Protein AF-A0AAV6AWK4-F1 (afdb_monomer)

Foldseek 3Di:
DVVLVVLLVVLVCLLVQFFDDDVNHRGHRDQLVVSLVSLVVSCVVCCPPPCNLVSLLVNLSSCVVVLVLVSSLVSLVCSLVVVVVPLVSNLVSLLSSLVSLLSVCVPPVNDLVSLVVSLVSLVVSCVSPVPDPCNVVSVVSNVVSLLVQLVVLQVQLVVCVVVVVLVSSLVSLVRSCPSDVPHPSNVVSVVSNVVSVVVVVVVD

Sequence (204 aa):
NEVLQRQFEIANRFLGGEWGRLFGYIPFPQGMDRTAEMYEKIVKNGPYSEVGPKAQMNIGAAREKQKDFPEAVRAYERAADRYANREEVASEALFKAGLAYQKEAKTADYDQTVASRAIATFEDFSTLHPNDNRVPEAQKRIESLKVEQARGAFEIAKFYEKRKKWKAAVIYYNVANNVDRSSPYAEISRMRIEELNKRIGTNQ

Nearest PDB structures (foldseek):
  3qky-assembly1_A  TM=8.922E-01  e=3.945E-08  Rhodothermus marinus DSM 4252
  5efr-assembly1_A  TM=8.709E-01  e=2.477E-07  Rhodothermus marinus
  8adg-assembly1_D  TM=8.255E-01  e=2.738E-06  Escherichia coli K-12
  9co0-assembly1_D  TM=7.938E-01  e=6.098E-06  Escherichia coli
  6lyr-assembly1_D  TM=8.194E-01  e=6.392E-06  Escherichia coli K-12

Structure (mmCIF, N/CA/C/O backbone):
data_AF-A0AAV6AWK4-F1
#
_entry.id   AF-A0AAV6AWK4-F1
#
loop_
_atom_site.group_PDB
_atom_site.id
_atom_site.type_symbol
_atom_site.label_atom_id
_atom_site.label_alt_id
_atom_site.label_comp_id
_atom_site.label_asym_id
_atom_site.label_entity_id
_atom_site.label_seq_id
_atom_site.pdbx_PDB_ins_code
_atom_site.Cartn_x
_atom_site.Cartn_y
_atom_site.Cartn_z
_atom_site.occupancy
_atom_site.B_iso_or_equiv
_atom_site.auth_seq_id
_atom_site.auth_comp_id
_atom_site.auth_asym_id
_atom_site.auth_atom_id
_atom_site.pdbx_PDB_model_num
ATOM 1 N N . ASN A 1 1 ? 17.777 -5.467 -29.317 1.00 65.31 1 ASN A N 1
ATOM 2 C CA . ASN A 1 1 ? 17.404 -4.800 -28.047 1.00 65.31 1 ASN A CA 1
ATOM 3 C C . ASN A 1 1 ? 17.709 -3.304 -27.986 1.00 65.31 1 ASN A C 1
ATOM 5 O O . ASN A 1 1 ? 17.048 -2.626 -27.212 1.00 65.31 1 ASN A O 1
ATOM 9 N N . GLU A 1 2 ? 18.603 -2.752 -28.816 1.00 87.38 2 GLU A N 1
ATOM 10 C CA . GLU A 1 2 ? 18.978 -1.322 -28.776 1.00 87.38 2 GLU A CA 1
ATOM 11 C C . GLU A 1 2 ? 17.802 -0.334 -28.944 1.00 87.38 2 GLU A C 1
ATOM 13 O O . GLU A 1 2 ? 17.763 0.707 -28.294 1.00 87.38 2 GLU A O 1
ATOM 18 N N . VAL A 1 3 ? 16.793 -0.666 -29.758 1.00 93.94 3 VAL A N 1
ATOM 19 C CA . VAL A 1 3 ? 15.616 0.202 -29.960 1.00 93.94 3 VAL A CA 1
ATOM 20 C C . VAL A 1 3 ? 14.794 0.369 -28.677 1.00 93.94 3 VAL A C 1
ATOM 22 O O . VAL A 1 3 ? 14.409 1.489 -28.346 1.00 93.94 3 VAL A O 1
ATOM 25 N N . LEU A 1 4 ? 14.548 -0.718 -27.936 1.00 95.50 4 LEU A N 1
ATOM 26 C CA . LEU A 1 4 ? 13.795 -0.667 -26.675 1.00 95.50 4 LEU A CA 1
ATOM 27 C C . LEU A 1 4 ? 14.564 0.112 -25.605 1.00 95.50 4 LEU A C 1
ATOM 29 O O . LEU A 1 4 ? 13.962 0.889 -24.869 1.00 95.50 4 LEU A O 1
ATOM 33 N N . GLN A 1 5 ? 15.889 -0.041 -25.571 1.00 96.44 5 GLN A N 1
ATOM 34 C CA . GLN A 1 5 ? 16.767 0.722 -24.688 1.00 96.44 5 GLN A CA 1
ATOM 35 C C . GLN A 1 5 ? 16.654 2.230 -24.958 1.00 96.44 5 GLN A C 1
ATOM 37 O O . GLN A 1 5 ? 16.374 3.003 -24.044 1.00 96.44 5 GLN A O 1
ATOM 42 N N . ARG A 1 6 ? 16.759 2.649 -26.226 1.00 95.44 6 ARG A N 1
ATOM 43 C CA . ARG A 1 6 ? 16.596 4.061 -26.615 1.00 95.44 6 ARG A CA 1
ATOM 44 C C . ARG A 1 6 ? 15.204 4.599 -26.267 1.00 95.44 6 ARG A C 1
ATOM 46 O O . ARG A 1 6 ? 15.082 5.715 -25.773 1.00 95.44 6 ARG A O 1
ATOM 53 N N . GLN A 1 7 ? 14.145 3.817 -26.490 1.00 96.06 7 GLN A N 1
ATOM 54 C CA . GLN A 1 7 ? 12.782 4.203 -26.097 1.00 96.06 7 GLN A CA 1
ATOM 55 C C . GLN A 1 7 ? 12.660 4.391 -24.580 1.00 96.06 7 GLN A C 1
ATOM 57 O O . GLN A 1 7 ? 12.053 5.363 -24.128 1.00 96.06 7 GLN A O 1
ATOM 62 N N . PHE A 1 8 ? 13.259 3.488 -23.802 1.00 97.06 8 PHE A N 1
ATOM 63 C CA . PHE A 1 8 ? 13.264 3.542 -22.344 1.00 97.06 8 PHE A CA 1
ATOM 64 C C . PHE A 1 8 ? 14.009 4.769 -21.813 1.00 97.06 8 PHE A C 1
ATOM 66 O O . PHE A 1 8 ? 13.508 5.454 -20.925 1.00 97.06 8 PHE A O 1
ATOM 73 N N . GLU A 1 9 ? 15.160 5.105 -22.395 1.00 95.94 9 GLU A N 1
ATOM 74 C CA . GLU A 1 9 ? 15.924 6.305 -22.042 1.00 95.94 9 GLU A CA 1
ATOM 75 C C . GLU A 1 9 ? 15.135 7.593 -22.295 1.00 95.94 9 GLU A C 1
ATOM 77 O O . GLU A 1 9 ? 15.119 8.481 -21.442 1.00 95.94 9 GLU A O 1
ATOM 82 N N . ILE A 1 10 ? 14.430 7.686 -23.427 1.00 92.75 10 ILE A N 1
ATOM 83 C CA . ILE A 1 10 ? 13.571 8.840 -23.727 1.00 92.75 10 ILE A CA 1
ATOM 84 C C . ILE A 1 10 ? 12.422 8.926 -22.713 1.00 92.75 10 ILE A C 1
ATOM 86 O O . ILE A 1 10 ? 12.157 10.001 -22.176 1.00 92.75 10 ILE A O 1
ATOM 90 N N . ALA A 1 11 ? 11.760 7.805 -22.415 1.00 94.50 11 ALA A N 1
ATOM 91 C CA . ALA A 1 11 ? 10.683 7.776 -21.430 1.00 94.50 11 ALA A CA 1
ATOM 92 C C . ALA A 1 11 ? 11.177 8.183 -20.027 1.00 94.50 11 ALA A C 1
ATOM 94 O O . ALA A 1 11 ? 10.505 8.954 -19.346 1.00 94.50 11 ALA A O 1
ATOM 95 N N . ASN A 1 12 ? 12.383 7.761 -19.623 1.00 95.38 12 ASN A N 1
ATOM 96 C CA . ASN A 1 12 ? 12.990 8.140 -18.341 1.00 95.38 12 ASN A CA 1
ATOM 97 C C . ASN A 1 12 ? 13.263 9.640 -18.223 1.00 95.38 12 ASN A C 1
ATOM 99 O O . ASN A 1 12 ? 13.065 10.200 -17.146 1.00 95.38 12 ASN A O 1
ATOM 103 N N . ARG A 1 13 ? 13.667 10.304 -19.310 1.00 92.56 13 ARG A N 1
ATOM 104 C CA . ARG A 1 13 ? 13.822 11.768 -19.325 1.00 92.56 13 ARG A CA 1
ATOM 105 C C . ARG A 1 13 ? 12.497 12.464 -19.019 1.00 92.56 13 ARG A C 1
ATOM 107 O O . ARG A 1 13 ? 12.437 13.319 -18.137 1.00 92.56 13 ARG A O 1
ATOM 114 N N . PHE A 1 14 ? 11.412 12.039 -19.669 1.00 91.81 14 PHE A N 1
ATOM 115 C CA . PHE A 1 14 ? 10.078 12.588 -19.404 1.00 91.81 14 PHE A CA 1
ATOM 116 C C . PHE A 1 14 ? 9.564 12.244 -18.008 1.00 91.81 14 PHE A C 1
ATOM 118 O O . PHE A 1 14 ? 9.008 13.111 -17.334 1.00 91.81 14 PHE A O 1
ATOM 125 N N . LEU A 1 15 ? 9.813 11.025 -17.521 1.00 93.19 15 LEU A N 1
ATOM 126 C CA . LEU A 1 15 ? 9.525 10.669 -16.133 1.00 93.19 15 LEU A CA 1
ATOM 127 C C . LEU A 1 15 ? 10.290 11.583 -15.169 1.00 93.19 15 LEU A C 1
ATOM 129 O O . LEU A 1 15 ? 9.727 12.000 -14.161 1.00 93.19 15 LEU A O 1
ATOM 133 N N . GLY A 1 16 ? 11.534 11.949 -15.486 1.00 91.19 16 GLY A N 1
ATOM 134 C CA . GLY A 1 16 ? 12.358 12.911 -14.748 1.00 91.19 16 GLY A CA 1
ATOM 135 C C . GLY A 1 16 ? 11.839 14.354 -14.762 1.00 91.19 16 GLY A C 1
ATOM 136 O O . GLY A 1 16 ? 12.283 15.156 -13.947 1.00 91.19 16 GLY A O 1
ATOM 137 N N . GLY A 1 17 ? 10.858 14.674 -15.611 1.00 85.06 17 GLY A N 1
ATOM 138 C CA . GLY A 1 17 ? 10.318 16.025 -15.778 1.00 85.06 17 GLY A CA 1
ATOM 139 C C . GLY A 1 17 ? 11.040 16.854 -16.841 1.00 85.06 17 GLY A C 1
ATOM 140 O O . GLY A 1 17 ? 10.802 18.060 -16.934 1.00 85.06 17 GLY A O 1
ATOM 141 N N . GLU A 1 18 ? 11.909 16.240 -17.651 1.00 83.19 18 GLU A N 1
ATOM 142 C CA . GLU A 1 18 ? 12.493 16.926 -18.801 1.00 83.19 18 GLU A CA 1
ATOM 143 C C . GLU A 1 18 ? 11.410 17.275 -19.824 1.00 83.19 18 GLU A C 1
ATOM 145 O O . GLU A 1 18 ? 10.488 16.503 -20.092 1.00 83.19 18 GLU A O 1
ATOM 150 N N . TRP A 1 19 ? 11.532 18.457 -20.421 1.00 74.88 19 TRP A N 1
ATOM 151 C CA . TRP A 1 19 ? 10.616 18.909 -21.458 1.00 74.88 19 TRP A CA 1
ATOM 152 C C . TRP A 1 19 ? 11.042 18.307 -22.795 1.00 74.88 19 TRP A C 1
ATOM 154 O O . TRP A 1 19 ? 12.222 18.316 -23.156 1.00 74.88 19 TRP A O 1
ATOM 164 N N . GLY A 1 20 ? 10.070 17.817 -23.563 1.00 68.69 20 GLY A N 1
ATOM 165 C CA . GLY A 1 20 ? 10.302 17.488 -24.965 1.00 68.69 20 GLY A CA 1
ATOM 166 C C . GLY A 1 20 ? 10.620 18.750 -25.759 1.00 68.69 20 GLY A C 1
ATOM 167 O O . GLY A 1 20 ? 10.340 19.857 -25.309 1.00 68.69 20 GLY A O 1
ATOM 168 N N . ARG A 1 21 ? 11.190 18.602 -26.955 1.00 72.06 21 ARG A N 1
ATOM 169 C CA . ARG A 1 21 ? 11.433 19.737 -27.854 1.00 72.06 21 ARG A CA 1
ATOM 170 C C . ARG A 1 21 ? 10.613 19.584 -29.129 1.00 72.06 21 ARG A C 1
ATOM 172 O O . ARG A 1 21 ? 10.882 18.685 -29.921 1.00 72.06 21 ARG A O 1
ATOM 179 N N . LEU A 1 22 ? 9.637 20.463 -29.348 1.00 60.03 22 LEU A N 1
ATOM 180 C CA . LEU A 1 22 ? 9.003 20.641 -30.655 1.00 60.03 22 LEU A CA 1
ATOM 181 C C . LEU A 1 22 ? 9.965 21.382 -31.587 1.00 60.03 22 LEU A C 1
ATOM 183 O O . LEU A 1 22 ? 10.623 22.341 -31.177 1.00 60.03 22 LEU A O 1
ATOM 187 N N . PHE A 1 23 ? 10.072 20.904 -32.828 1.00 68.88 23 PHE A N 1
ATOM 188 C CA . PHE A 1 23 ? 10.969 21.443 -33.860 1.00 68.88 23 PHE A CA 1
ATOM 189 C C . PHE A 1 23 ? 12.452 21.568 -33.441 1.00 68.88 23 PHE A C 1
ATOM 191 O O . PHE A 1 23 ? 13.231 22.228 -34.114 1.00 68.88 23 PHE A O 1
ATOM 198 N N . GLY A 1 24 ? 12.873 20.914 -32.351 1.00 71.19 24 GLY A N 1
ATOM 199 C CA . GLY A 1 24 ? 14.248 20.942 -31.836 1.00 71.19 24 GLY A CA 1
ATOM 200 C C . GLY A 1 24 ? 14.561 22.058 -30.828 1.00 71.19 24 GLY A C 1
ATOM 201 O O . GLY A 1 24 ? 15.588 21.972 -30.153 1.00 71.19 24 GLY A O 1
ATOM 202 N N . TYR A 1 25 ? 13.679 23.048 -30.651 1.00 72.69 25 TYR A N 1
ATOM 203 C CA . TYR A 1 25 ? 13.950 24.233 -29.818 1.00 72.69 25 TYR A CA 1
ATOM 204 C C . TYR A 1 25 ? 12.807 24.660 -28.886 1.00 72.69 25 TYR A C 1
ATOM 206 O O . TYR A 1 25 ? 13.087 25.301 -27.877 1.00 72.69 25 TYR A O 1
ATOM 214 N N . ILE A 1 26 ? 11.548 24.299 -29.154 1.00 67.50 26 ILE A N 1
ATOM 215 C CA . ILE A 1 26 ? 10.416 24.723 -28.313 1.00 67.50 26 ILE A CA 1
ATOM 216 C C . ILE A 1 26 ? 10.199 23.703 -27.188 1.00 67.50 26 ILE A C 1
ATOM 218 O O . ILE A 1 26 ? 9.803 22.574 -27.494 1.00 67.50 26 ILE A O 1
ATOM 222 N N . PRO A 1 27 ? 10.424 24.047 -25.906 1.00 65.12 27 PRO A N 1
ATOM 223 C CA . PRO A 1 27 ? 10.150 23.132 -24.806 1.00 65.12 27 PRO A CA 1
ATOM 224 C C . PRO A 1 27 ? 8.640 22.855 -24.716 1.00 65.12 27 PRO A C 1
ATOM 226 O O . PRO A 1 27 ? 7.832 23.780 -24.683 1.00 65.12 27 PRO A O 1
ATOM 229 N N . PHE A 1 28 ? 8.252 21.581 -24.645 1.00 67.19 28 PHE A N 1
ATOM 230 C CA . PHE A 1 28 ? 6.870 21.142 -24.446 1.00 67.19 28 PHE A CA 1
ATOM 231 C C . PHE A 1 28 ? 6.792 20.116 -23.308 1.00 67.19 28 PHE A C 1
ATOM 233 O O . PHE A 1 28 ? 7.505 19.105 -23.354 1.00 67.19 28 PHE A O 1
ATOM 240 N N . PRO A 1 29 ? 5.943 20.337 -22.291 1.00 65.56 29 PRO A N 1
ATOM 241 C CA . PRO A 1 29 ? 5.839 19.422 -21.171 1.00 65.56 29 PRO A CA 1
ATOM 242 C C . PRO A 1 29 ? 5.120 18.161 -21.652 1.00 65.56 29 PRO A C 1
ATOM 244 O O . PRO A 1 29 ? 4.024 18.230 -22.211 1.00 65.56 29 PRO A O 1
ATOM 247 N N . GLN A 1 30 ? 5.729 16.994 -21.459 1.00 71.31 30 GLN A N 1
ATOM 248 C CA . GLN A 1 30 ? 5.008 15.740 -21.657 1.00 71.31 30 GLN A CA 1
ATOM 249 C C . GLN A 1 30 ? 4.269 15.403 -20.364 1.00 71.31 30 GLN A C 1
ATOM 251 O O . GLN A 1 30 ? 4.872 15.305 -19.296 1.00 71.31 30 GLN A O 1
ATOM 256 N N . GLY A 1 31 ? 2.948 15.259 -20.463 1.00 85.94 31 GLY A N 1
ATOM 257 C CA . GLY A 1 31 ? 2.134 14.769 -19.359 1.00 85.94 31 GLY A CA 1
ATOM 258 C C . GLY A 1 31 ? 2.505 13.327 -19.017 1.00 85.94 31 GLY A C 1
ATOM 259 O O . GLY A 1 31 ? 2.888 12.548 -19.891 1.00 85.94 31 GLY A O 1
ATOM 260 N N . MET A 1 32 ? 2.360 12.962 -17.747 1.00 91.88 32 MET A N 1
ATOM 261 C CA . MET A 1 32 ? 2.679 11.613 -17.271 1.00 91.88 32 MET A CA 1
ATOM 262 C C . MET A 1 32 ? 1.811 10.520 -17.918 1.00 91.88 32 MET A C 1
ATOM 264 O O . MET A 1 32 ? 2.271 9.387 -17.996 1.00 91.88 32 MET A O 1
ATOM 268 N N . ASP A 1 33 ? 0.640 10.855 -18.479 1.00 92.19 33 ASP A N 1
ATOM 269 C CA . ASP A 1 33 ? -0.152 9.936 -19.313 1.00 92.19 33 ASP A CA 1
ATOM 270 C C . ASP A 1 33 ? 0.650 9.446 -20.515 1.00 92.19 33 ASP A C 1
ATOM 272 O O . ASP A 1 33 ? 0.803 8.247 -20.730 1.00 92.19 33 ASP A O 1
ATOM 276 N N . ARG A 1 34 ? 1.250 10.379 -21.260 1.00 91.50 34 ARG A N 1
ATOM 277 C CA . ARG A 1 34 ? 2.080 10.044 -22.419 1.00 91.50 34 ARG A CA 1
ATOM 278 C C . ARG A 1 34 ? 3.344 9.309 -22.000 1.00 91.50 34 ARG A C 1
ATOM 280 O O . ARG A 1 34 ? 3.767 8.386 -22.688 1.00 91.50 34 ARG A O 1
ATOM 287 N N . THR A 1 35 ? 3.939 9.686 -20.870 1.00 94.12 35 THR A N 1
ATOM 288 C CA . THR A 1 35 ? 5.088 8.967 -20.306 1.00 94.12 35 THR A CA 1
ATOM 289 C C . THR A 1 35 ? 4.725 7.511 -19.989 1.00 94.12 35 THR A C 1
ATOM 291 O O . THR A 1 35 ? 5.467 6.604 -20.367 1.00 94.12 35 THR A O 1
ATOM 294 N N . ALA A 1 36 ? 3.567 7.265 -19.368 1.00 96.56 36 ALA A N 1
ATOM 295 C CA . ALA A 1 36 ? 3.059 5.920 -19.105 1.00 96.56 36 ALA A CA 1
ATOM 296 C C . ALA A 1 36 ? 2.815 5.140 -20.410 1.00 96.56 36 ALA A C 1
ATOM 298 O O . ALA A 1 36 ? 3.308 4.021 -20.540 1.00 96.56 36 ALA A O 1
ATOM 299 N N . GLU A 1 37 ? 2.175 5.747 -21.416 1.00 96.56 37 GLU A N 1
ATOM 300 C CA . GLU A 1 37 ? 1.961 5.129 -22.737 1.00 96.56 37 GLU A CA 1
ATOM 301 C C . GLU A 1 37 ? 3.276 4.729 -23.432 1.00 96.56 37 GLU A C 1
ATOM 303 O O . GLU A 1 37 ? 3.349 3.714 -24.132 1.00 96.56 37 GLU A O 1
ATOM 308 N N . MET A 1 38 ? 4.343 5.520 -23.268 1.00 96.50 38 MET A N 1
ATOM 309 C CA . MET A 1 38 ? 5.661 5.177 -23.808 1.00 96.50 38 MET A CA 1
ATOM 310 C C . MET A 1 38 ? 6.218 3.912 -23.155 1.00 96.50 38 MET A C 1
ATOM 312 O O . MET A 1 38 ? 6.702 3.025 -23.862 1.00 96.50 38 MET A O 1
ATOM 316 N N . TYR A 1 39 ? 6.107 3.793 -21.831 1.00 98.38 39 TYR A N 1
ATOM 317 C CA . TYR A 1 39 ? 6.492 2.572 -21.129 1.00 98.38 39 TYR A CA 1
ATOM 318 C C . TYR A 1 39 ? 5.602 1.381 -21.497 1.00 98.38 39 TYR A C 1
ATOM 320 O O . TYR A 1 39 ? 6.124 0.291 -21.728 1.00 98.38 39 TYR A O 1
ATOM 328 N N . GLU A 1 40 ? 4.291 1.575 -21.647 1.00 98.12 40 GLU A N 1
ATOM 329 C CA . GLU A 1 40 ? 3.363 0.532 -22.100 1.00 98.12 40 GLU A CA 1
ATOM 330 C C . GLU A 1 40 ? 3.759 -0.027 -23.473 1.00 98.12 40 GLU A C 1
ATOM 332 O O . GLU A 1 40 ? 3.743 -1.243 -23.673 1.00 98.12 40 GLU A O 1
ATOM 337 N N . LYS A 1 41 ? 4.195 0.827 -24.410 1.00 98.06 41 LYS A N 1
ATOM 338 C CA . LYS A 1 41 ? 4.713 0.386 -25.719 1.00 98.06 41 LYS A CA 1
ATOM 339 C C . LYS A 1 41 ? 5.985 -0.454 -25.587 1.00 98.06 41 LYS A C 1
ATOM 341 O O . LYS A 1 41 ? 6.099 -1.473 -26.267 1.00 98.06 41 LYS A O 1
ATOM 346 N N . ILE A 1 42 ? 6.915 -0.068 -24.712 1.00 98.12 42 ILE A N 1
ATOM 347 C CA . ILE A 1 42 ? 8.142 -0.841 -24.444 1.00 98.12 42 ILE A CA 1
ATOM 348 C C . ILE A 1 42 ? 7.779 -2.221 -23.892 1.00 98.12 42 ILE A C 1
ATOM 350 O O . ILE A 1 42 ? 8.240 -3.240 -24.405 1.00 98.12 42 ILE A O 1
ATOM 354 N N . VAL A 1 43 ? 6.897 -2.256 -22.893 1.00 98.00 43 VAL A N 1
ATOM 355 C CA . VAL A 1 43 ? 6.418 -3.490 -22.266 1.00 98.00 43 VAL A CA 1
ATOM 356 C C . VAL A 1 43 ? 5.679 -4.378 -23.269 1.00 98.00 43 VAL A C 1
ATOM 358 O O . VAL A 1 43 ? 5.864 -5.592 -23.252 1.00 98.00 43 VAL A O 1
ATOM 361 N N . LYS A 1 44 ? 4.858 -3.804 -24.153 1.00 97.81 44 LYS A N 1
ATOM 362 C CA . LYS A 1 44 ? 4.136 -4.544 -25.197 1.00 97.81 44 LYS A CA 1
ATOM 363 C C . LYS A 1 44 ? 5.088 -5.181 -26.211 1.00 97.81 44 LYS A C 1
ATOM 365 O O . LYS A 1 44 ? 4.881 -6.324 -26.602 1.00 97.81 44 LYS A O 1
ATOM 370 N N . ASN A 1 45 ? 6.118 -4.449 -26.630 1.00 97.38 45 ASN A N 1
ATOM 371 C CA . ASN A 1 45 ? 7.048 -4.891 -27.671 1.00 97.38 45 ASN A CA 1
ATOM 372 C C . ASN A 1 45 ? 8.151 -5.822 -27.145 1.00 97.38 45 ASN A C 1
ATOM 374 O O . ASN A 1 45 ? 8.744 -6.569 -27.918 1.00 97.38 45 ASN A O 1
ATOM 378 N N . GLY A 1 46 ? 8.450 -5.775 -25.846 1.00 96.81 46 GLY A N 1
ATOM 379 C CA . GLY A 1 46 ? 9.495 -6.591 -25.239 1.00 96.81 46 GLY A CA 1
ATOM 380 C C . GLY A 1 46 ? 9.325 -6.732 -23.730 1.00 96.81 46 GLY A C 1
ATOM 381 O O . GLY A 1 46 ? 10.154 -6.200 -22.987 1.00 96.81 46 GLY A O 1
ATOM 382 N N . PRO A 1 47 ? 8.306 -7.474 -23.254 1.00 96.06 47 PRO A N 1
ATOM 383 C CA . PRO A 1 47 ? 8.013 -7.592 -21.825 1.00 96.06 47 PRO A CA 1
ATOM 384 C C . PRO A 1 47 ? 9.176 -8.216 -21.049 1.00 96.06 47 PRO A C 1
ATOM 386 O O . PRO A 1 47 ? 9.522 -7.754 -19.973 1.00 96.06 47 PRO A O 1
ATOM 389 N N . TYR A 1 48 ? 9.858 -9.206 -21.620 1.00 95.69 48 TYR A N 1
ATOM 390 C CA . TYR A 1 48 ? 10.993 -9.871 -20.971 1.00 95.69 48 TYR A CA 1
ATOM 391 C C . TYR A 1 48 ? 12.357 -9.323 -21.402 1.00 95.69 48 TYR A C 1
ATOM 393 O O . TYR A 1 48 ? 13.384 -9.907 -21.054 1.00 95.69 48 TYR A O 1
ATOM 401 N N . SER A 1 49 ? 12.374 -8.207 -22.139 1.00 96.31 49 SER A N 1
ATOM 402 C CA . SER A 1 49 ? 13.616 -7.512 -22.481 1.00 96.31 49 SER A CA 1
ATOM 403 C C . SER A 1 49 ? 14.305 -6.971 -21.222 1.00 96.31 49 SER A C 1
ATOM 405 O O . SER A 1 49 ? 13.713 -6.924 -20.143 1.00 96.31 49 SER A O 1
ATOM 407 N N . GLU A 1 50 ? 15.558 -6.540 -21.351 1.00 95.75 50 GLU A N 1
ATOM 408 C CA . GLU A 1 50 ? 16.335 -5.972 -20.240 1.00 95.75 50 GLU A CA 1
ATOM 409 C C . GLU A 1 50 ? 15.617 -4.791 -19.558 1.00 95.75 50 GLU A C 1
ATOM 411 O O . GLU A 1 50 ? 15.643 -4.657 -18.335 1.00 95.75 50 GLU A O 1
ATOM 416 N N . VAL A 1 51 ? 14.899 -3.980 -20.341 1.00 97.69 51 VAL A N 1
ATOM 417 C CA . VAL A 1 51 ? 14.163 -2.805 -19.852 1.00 97.69 51 VAL A CA 1
ATOM 418 C C . VAL A 1 51 ? 12.693 -3.074 -19.548 1.00 97.69 51 VAL A C 1
ATOM 420 O O . VAL A 1 51 ? 12.062 -2.248 -18.899 1.00 97.69 51 VAL A O 1
ATOM 423 N N . GLY A 1 52 ? 12.135 -4.207 -19.980 1.00 98.12 52 GLY A N 1
ATOM 424 C CA . GLY A 1 52 ? 10.711 -4.531 -19.829 1.00 98.12 52 GLY A CA 1
ATOM 425 C C . GLY A 1 52 ? 10.201 -4.449 -18.382 1.00 98.12 52 GLY A C 1
ATOM 426 O O . GLY A 1 52 ? 9.213 -3.748 -18.136 1.00 98.12 52 GLY A O 1
ATOM 427 N N . PRO A 1 53 ? 10.883 -5.067 -17.398 1.00 98.25 53 PRO A N 1
ATOM 428 C CA . PRO A 1 53 ? 10.502 -4.947 -15.993 1.00 98.25 53 PRO A CA 1
ATOM 429 C C . PRO A 1 53 ? 10.553 -3.516 -15.468 1.00 98.25 53 PRO A C 1
ATOM 431 O O . PRO A 1 53 ? 9.579 -3.033 -14.896 1.00 98.25 53 PRO A O 1
ATOM 434 N N . LYS A 1 54 ? 11.652 -2.801 -15.733 1.00 98.25 54 LYS A N 1
ATOM 435 C CA . LYS A 1 54 ? 11.814 -1.406 -15.300 1.00 98.25 54 LYS A CA 1
ATOM 436 C C . LYS A 1 54 ? 10.774 -0.492 -15.952 1.00 98.25 54 LYS A C 1
ATOM 438 O O . LYS A 1 54 ? 10.254 0.403 -15.300 1.00 98.25 54 LYS A O 1
ATOM 443 N N . ALA A 1 55 ? 10.427 -0.735 -17.215 1.00 98.50 55 ALA A N 1
ATOM 444 C CA . ALA A 1 55 ? 9.369 -0.013 -17.908 1.00 98.50 55 ALA A CA 1
ATOM 445 C C . ALA A 1 55 ? 8.008 -0.246 -17.239 1.00 98.50 55 ALA A C 1
ATOM 447 O O . ALA A 1 55 ? 7.314 0.723 -16.958 1.00 98.50 55 ALA A O 1
ATOM 448 N N . GLN A 1 56 ? 7.656 -1.492 -16.902 1.00 98.56 56 GLN A N 1
ATOM 449 C CA . GLN A 1 56 ? 6.410 -1.791 -16.185 1.00 98.56 56 GLN A CA 1
ATOM 450 C C . GLN A 1 56 ? 6.353 -1.088 -14.818 1.00 98.56 56 GLN A C 1
ATOM 452 O O . GLN A 1 56 ? 5.331 -0.490 -14.485 1.00 98.56 56 GLN A O 1
ATOM 457 N N . MET A 1 57 ? 7.456 -1.098 -14.065 1.00 98.69 57 MET A N 1
ATOM 458 C CA . MET A 1 57 ? 7.574 -0.365 -12.798 1.00 98.69 57 MET A CA 1
ATOM 459 C C . MET A 1 57 ? 7.408 1.148 -12.994 1.00 98.69 57 MET A C 1
ATOM 461 O O . MET A 1 57 ? 6.726 1.817 -12.218 1.00 98.69 57 MET A O 1
ATOM 465 N N . ASN A 1 58 ? 7.978 1.693 -14.067 1.00 98.62 58 ASN A N 1
ATOM 466 C CA . ASN A 1 58 ? 7.908 3.119 -14.361 1.00 98.62 58 ASN A CA 1
ATOM 467 C C . ASN A 1 58 ? 6.534 3.582 -14.868 1.00 98.62 58 ASN A C 1
ATOM 469 O O . ASN A 1 58 ? 6.227 4.766 -14.726 1.00 98.62 58 ASN A O 1
ATOM 473 N N . ILE A 1 59 ? 5.677 2.681 -15.373 1.00 98.69 59 ILE A N 1
ATOM 474 C CA . ILE A 1 59 ? 4.245 2.980 -15.554 1.00 98.69 59 ILE A CA 1
ATOM 475 C C . ILE A 1 59 ? 3.649 3.355 -14.193 1.00 98.69 59 ILE A C 1
ATOM 477 O O . ILE A 1 59 ? 3.042 4.416 -14.067 1.00 98.69 59 ILE A O 1
ATOM 481 N N . GLY A 1 60 ? 3.889 2.543 -13.158 1.00 98.31 60 GLY A N 1
ATOM 482 C CA . GLY A 1 60 ? 3.427 2.830 -11.797 1.00 98.31 60 GLY A CA 1
ATOM 483 C C . GLY A 1 60 ? 3.976 4.153 -11.265 1.00 98.31 60 GLY A C 1
ATOM 484 O O . GLY A 1 60 ? 3.214 4.988 -10.784 1.00 98.31 60 GLY A O 1
ATOM 485 N N . ALA A 1 61 ? 5.272 4.409 -11.454 1.00 98.38 61 ALA A N 1
ATOM 486 C CA . ALA A 1 61 ? 5.896 5.662 -11.029 1.00 98.38 61 ALA A CA 1
ATOM 487 C C . ALA A 1 61 ? 5.312 6.900 -11.739 1.00 98.38 61 ALA A C 1
ATOM 489 O O . ALA A 1 61 ? 5.131 7.945 -11.110 1.00 98.38 61 ALA A O 1
ATOM 490 N N . ALA A 1 62 ? 4.997 6.801 -13.036 1.00 97.44 62 ALA A N 1
ATOM 491 C CA . ALA A 1 62 ? 4.345 7.877 -13.782 1.00 97.44 62 ALA A CA 1
ATOM 492 C C . ALA A 1 62 ? 2.942 8.171 -13.225 1.00 97.44 62 ALA A C 1
ATOM 494 O O . ALA A 1 62 ? 2.611 9.333 -12.979 1.00 97.44 62 ALA A O 1
ATOM 495 N N . ARG A 1 63 ? 2.156 7.125 -12.937 1.00 97.81 63 ARG A N 1
ATOM 496 C CA . ARG A 1 63 ? 0.822 7.244 -12.323 1.00 97.81 63 ARG A CA 1
ATOM 497 C C . ARG A 1 63 ? 0.885 7.825 -10.908 1.00 97.81 63 ARG A C 1
ATOM 499 O O . ARG A 1 63 ? 0.128 8.737 -10.582 1.00 97.81 63 ARG A O 1
ATOM 506 N N . GLU A 1 64 ? 1.873 7.432 -10.100 1.00 96.56 64 GLU A N 1
ATOM 507 C CA . GLU A 1 64 ? 2.107 8.050 -8.787 1.00 96.56 64 GLU A CA 1
ATOM 508 C C . GLU A 1 64 ? 2.413 9.550 -8.890 1.00 96.56 64 GLU A C 1
ATOM 510 O O . GLU A 1 64 ? 1.926 10.330 -8.069 1.00 96.56 64 GLU A O 1
ATOM 515 N N . LYS A 1 65 ? 3.184 9.985 -9.899 1.00 94.94 65 LYS A N 1
ATOM 516 C CA . LYS A 1 65 ? 3.451 11.416 -10.133 1.00 94.94 65 LYS A CA 1
ATOM 517 C C . LYS A 1 65 ? 2.190 12.200 -10.502 1.00 94.94 65 LYS A C 1
ATOM 519 O O . LYS A 1 65 ? 2.114 13.387 -10.192 1.00 94.94 65 LYS A O 1
ATOM 524 N N . GLN A 1 66 ? 1.200 11.547 -11.109 1.00 94.12 66 GLN A N 1
ATOM 525 C CA . GLN A 1 66 ? -0.126 12.125 -11.363 1.00 94.12 66 GLN A CA 1
ATOM 526 C C . GLN A 1 66 ? -1.029 12.125 -10.132 1.00 94.12 66 GLN A C 1
ATOM 528 O O . GLN A 1 66 ? -2.094 12.734 -10.175 1.00 94.12 66 GLN A O 1
ATOM 533 N N . LYS A 1 67 ? -0.615 11.459 -9.046 1.00 94.69 67 LYS A N 1
ATOM 534 C CA . LYS A 1 67 ? -1.474 11.094 -7.912 1.00 94.69 67 LYS A CA 1
ATOM 535 C C . LYS A 1 67 ? -2.642 10.183 -8.316 1.00 94.69 67 LYS A C 1
ATOM 537 O O . LYS A 1 67 ? -3.609 10.069 -7.571 1.00 94.69 67 LYS A O 1
ATOM 542 N N . ASP A 1 68 ? -2.529 9.506 -9.459 1.00 96.00 68 ASP A N 1
ATOM 543 C CA . ASP A 1 68 ? -3.436 8.433 -9.861 1.00 96.00 68 ASP A CA 1
ATOM 544 C C . ASP A 1 68 ? -2.968 7.131 -9.201 1.00 96.00 68 ASP A C 1
ATOM 546 O O . ASP A 1 68 ? -2.325 6.267 -9.802 1.00 96.00 68 ASP A O 1
ATOM 550 N N . PHE A 1 69 ? -3.198 7.050 -7.892 1.00 96.94 69 PHE A N 1
ATOM 551 C CA . PHE A 1 69 ? -2.808 5.892 -7.097 1.00 96.94 69 PHE A CA 1
ATOM 552 C C . PHE A 1 69 ? -3.508 4.591 -7.529 1.00 96.94 69 PHE A C 1
ATOM 554 O O . PHE A 1 69 ? -2.807 3.580 -7.585 1.00 96.94 69 PHE A O 1
ATOM 561 N N . PRO A 1 70 ? -4.800 4.587 -7.927 1.00 96.56 70 PRO A N 1
ATOM 562 C CA . PRO A 1 70 ? -5.442 3.384 -8.456 1.00 96.56 70 PRO A CA 1
ATOM 563 C C . PRO A 1 70 ? -4.733 2.799 -9.686 1.00 96.56 70 PRO A C 1
ATOM 565 O O . PRO A 1 70 ? -4.531 1.586 -9.763 1.00 96.56 70 PRO A O 1
ATOM 568 N N . GLU A 1 71 ? -4.330 3.627 -10.657 1.00 97.94 71 GLU A N 1
ATOM 569 C CA . GLU A 1 71 ? -3.562 3.132 -11.810 1.00 97.94 71 GLU A CA 1
ATOM 570 C C . GLU A 1 71 ? -2.119 2.764 -11.447 1.00 97.94 71 GLU A C 1
ATOM 572 O O . GLU A 1 71 ? -1.556 1.830 -12.027 1.00 97.94 71 GLU A O 1
ATOM 577 N N . ALA A 1 72 ? -1.515 3.453 -10.473 1.00 98.50 72 ALA A N 1
ATOM 578 C CA . ALA A 1 72 ? -0.188 3.100 -9.980 1.00 98.50 72 ALA A CA 1
ATOM 579 C C . ALA A 1 72 ? -0.166 1.696 -9.366 1.00 98.50 72 ALA A C 1
ATOM 581 O O . ALA A 1 72 ? 0.675 0.879 -9.740 1.00 98.50 72 ALA A O 1
ATOM 582 N N . VAL A 1 73 ? -1.128 1.401 -8.487 1.00 98.50 73 VAL A N 1
ATOM 583 C CA . VAL A 1 73 ? -1.353 0.071 -7.908 1.00 98.50 73 VAL A CA 1
ATOM 584 C C . VAL A 1 73 ? -1.463 -0.973 -9.013 1.00 98.50 73 VAL A C 1
ATOM 586 O O . VAL A 1 73 ? -0.664 -1.906 -9.045 1.00 98.50 73 VAL A O 1
ATOM 589 N N . ARG A 1 74 ? -2.375 -0.772 -9.977 1.00 98.50 74 ARG A N 1
ATOM 590 C CA . ARG A 1 74 ? -2.572 -1.712 -11.091 1.00 98.50 74 ARG A CA 1
ATOM 591 C C . ARG A 1 74 ? -1.283 -1.969 -11.867 1.00 98.50 74 ARG A C 1
ATOM 593 O O . ARG A 1 74 ? -1.036 -3.082 -12.326 1.00 98.50 74 ARG A O 1
ATOM 600 N N . ALA A 1 75 ? -0.467 -0.940 -12.079 1.00 98.56 75 ALA A N 1
ATOM 601 C CA . ALA A 1 75 ? 0.795 -1.079 -12.791 1.00 98.56 75 ALA A CA 1
ATOM 602 C C . ALA A 1 75 ? 1.841 -1.873 -11.999 1.00 98.56 75 ALA A C 1
ATOM 604 O O . ALA A 1 75 ? 2.558 -2.669 -12.614 1.00 98.56 75 ALA A O 1
ATOM 605 N N . TYR A 1 76 ? 1.905 -1.678 -10.680 1.00 98.81 76 TYR A N 1
ATOM 606 C CA . TYR A 1 76 ? 2.800 -2.407 -9.787 1.00 98.81 76 TYR A CA 1
ATOM 607 C C . TYR A 1 76 ? 2.358 -3.859 -9.576 1.00 98.81 76 TYR A C 1
ATOM 609 O O . TYR A 1 76 ? 3.181 -4.750 -9.741 1.00 98.81 76 TYR A O 1
ATOM 617 N N . GLU A 1 77 ? 1.074 -4.135 -9.344 1.00 98.50 77 GLU A N 1
ATOM 618 C CA . GLU A 1 77 ? 0.546 -5.509 -9.261 1.00 98.50 77 GLU A CA 1
ATOM 619 C C . GLU A 1 77 ? 0.844 -6.290 -10.551 1.00 98.50 77 GLU A C 1
ATOM 621 O O . GLU A 1 77 ? 1.416 -7.376 -10.515 1.00 98.50 77 GLU A O 1
ATOM 626 N N . ARG A 1 78 ? 0.626 -5.673 -11.724 1.00 98.50 78 ARG A N 1
ATOM 627 C CA . ARG A 1 78 ? 1.025 -6.273 -13.010 1.00 98.50 78 ARG A CA 1
ATOM 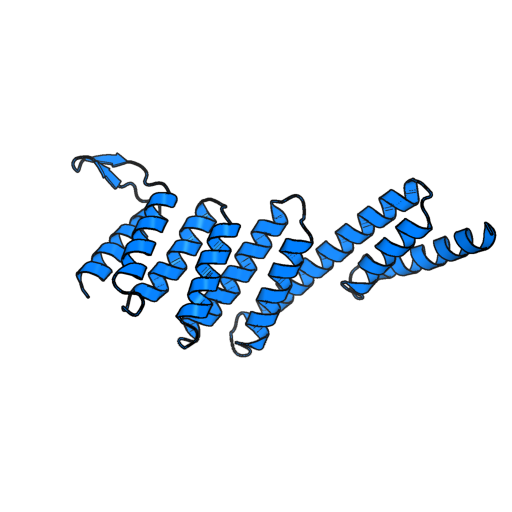628 C C . ARG A 1 78 ? 2.525 -6.548 -13.123 1.00 98.50 78 ARG A C 1
ATOM 630 O O . ARG A 1 78 ? 2.907 -7.442 -13.879 1.00 98.50 78 ARG A O 1
ATOM 637 N N . ALA A 1 79 ? 3.378 -5.756 -12.472 1.00 98.56 79 ALA A N 1
ATOM 638 C CA . ALA A 1 79 ? 4.816 -6.009 -12.440 1.00 98.56 79 ALA A CA 1
ATOM 639 C C . ALA A 1 79 ? 5.136 -7.219 -11.555 1.00 98.56 79 ALA A C 1
ATOM 641 O O . ALA A 1 79 ? 5.882 -8.093 -11.996 1.00 98.56 79 ALA A O 1
ATOM 642 N N . ALA A 1 80 ? 4.531 -7.285 -10.366 1.00 98.25 80 ALA A N 1
ATOM 643 C CA . ALA A 1 80 ? 4.675 -8.406 -9.445 1.00 98.25 80 ALA A CA 1
ATOM 644 C C . ALA A 1 80 ? 4.242 -9.723 -10.102 1.00 98.25 80 ALA A C 1
ATOM 646 O O . ALA A 1 80 ? 5.023 -10.668 -10.140 1.00 98.25 80 ALA A O 1
ATOM 647 N N . ASP A 1 81 ? 3.064 -9.745 -10.731 1.00 97.94 81 ASP A N 1
ATOM 648 C CA . ASP A 1 81 ? 2.523 -10.941 -11.383 1.00 97.94 81 ASP A CA 1
ATOM 649 C C . ASP A 1 81 ? 3.381 -11.390 -12.571 1.00 97.94 81 ASP A C 1
ATOM 651 O O . ASP A 1 81 ? 3.755 -12.555 -12.709 1.00 97.94 81 ASP A O 1
ATOM 655 N N . ARG A 1 82 ? 3.711 -10.454 -13.469 1.00 98.12 82 ARG A N 1
ATOM 656 C CA . ARG A 1 82 ? 4.406 -10.774 -14.724 1.00 98.12 82 ARG A CA 1
ATOM 657 C C . ARG A 1 82 ? 5.846 -11.218 -14.502 1.00 98.12 82 ARG A C 1
ATOM 659 O O . ARG A 1 82 ? 6.361 -12.021 -15.283 1.00 98.12 82 ARG A O 1
ATOM 666 N N . TYR A 1 83 ? 6.502 -10.648 -13.497 1.00 97.75 83 TYR A N 1
ATOM 667 C CA . TYR A 1 83 ? 7.906 -10.892 -13.188 1.00 97.75 83 TYR A CA 1
ATOM 668 C C . TYR A 1 83 ? 8.074 -11.612 -11.850 1.00 97.75 83 TYR A C 1
ATOM 670 O O . TYR A 1 83 ? 9.119 -11.470 -11.225 1.00 97.75 83 TYR A O 1
ATOM 678 N N . ALA A 1 84 ? 7.093 -12.424 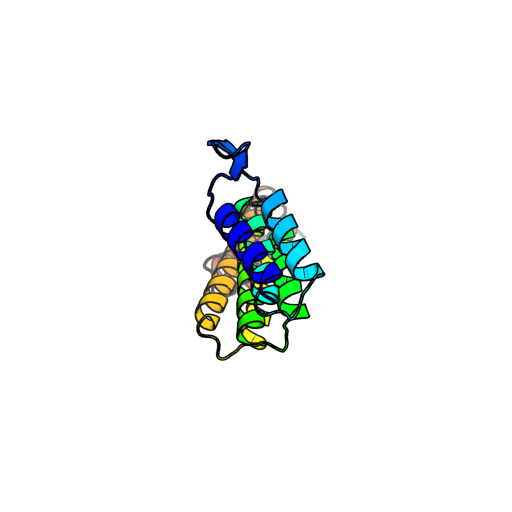-11.442 1.00 96.75 84 ALA A N 1
ATOM 679 C CA . ALA A 1 84 ? 7.123 -13.199 -10.199 1.00 96.75 84 ALA A CA 1
ATOM 680 C C . ALA A 1 84 ? 8.356 -14.116 -10.077 1.00 96.75 84 ALA A C 1
ATOM 682 O O . ALA A 1 84 ? 8.792 -14.442 -8.982 1.00 96.75 84 ALA A O 1
ATOM 683 N N . ASN A 1 85 ? 8.957 -14.515 -11.204 1.00 95.81 85 ASN A N 1
ATOM 684 C CA . ASN A 1 85 ? 10.196 -15.296 -11.234 1.00 95.81 85 ASN A CA 1
ATOM 685 C C . ASN A 1 85 ? 11.481 -14.458 -11.074 1.00 95.81 85 ASN A C 1
ATOM 687 O O . ASN A 1 85 ? 12.578 -15.013 -11.113 1.00 95.81 85 ASN A O 1
ATOM 691 N N . ARG A 1 86 ? 11.369 -13.131 -10.961 1.00 96.88 86 ARG A N 1
ATOM 692 C CA . ARG A 1 86 ? 12.474 -12.194 -10.740 1.00 96.88 86 ARG A CA 1
ATOM 693 C C . ARG A 1 86 ? 12.277 -11.543 -9.378 1.00 96.88 86 ARG A C 1
ATOM 695 O O . ARG A 1 86 ? 11.643 -10.496 -9.284 1.00 96.88 86 ARG A O 1
ATOM 702 N N . GLU A 1 87 ? 12.853 -12.169 -8.357 1.00 96.44 87 GLU A N 1
ATOM 703 C CA . GLU A 1 87 ? 12.673 -11.818 -6.943 1.00 96.44 87 GLU A CA 1
ATOM 704 C C . GLU A 1 87 ? 12.758 -10.309 -6.673 1.00 96.44 87 GLU A C 1
ATOM 706 O O . GLU A 1 87 ? 11.826 -9.728 -6.128 1.00 96.44 87 GLU A O 1
ATOM 711 N N . GLU A 1 88 ? 13.821 -9.650 -7.144 1.00 97.06 88 GLU A N 1
ATOM 712 C CA . GLU A 1 88 ? 14.028 -8.210 -6.934 1.00 97.06 88 GLU A CA 1
ATOM 713 C C . GLU A 1 88 ? 12.905 -7.345 -7.528 1.00 97.06 88 GLU A C 1
ATOM 715 O O . GLU A 1 88 ? 12.502 -6.345 -6.937 1.00 97.06 88 GLU A O 1
ATOM 720 N N . VAL A 1 89 ? 12.382 -7.726 -8.699 1.00 97.88 89 VAL A N 1
ATOM 721 C CA . VAL A 1 89 ? 11.301 -6.984 -9.362 1.00 97.88 89 VAL A CA 1
ATOM 722 C C . VAL A 1 89 ? 9.982 -7.232 -8.645 1.00 97.88 89 VAL A C 1
ATOM 724 O O . VAL A 1 89 ? 9.238 -6.284 -8.409 1.00 97.88 89 VAL A O 1
ATOM 727 N N . ALA A 1 90 ? 9.689 -8.490 -8.313 1.00 98.19 90 ALA A N 1
ATOM 728 C CA . ALA A 1 90 ? 8.450 -8.873 -7.651 1.00 98.19 90 ALA A CA 1
ATOM 729 C C . ALA A 1 90 ? 8.336 -8.232 -6.261 1.00 98.19 90 ALA A C 1
ATOM 731 O O . ALA A 1 90 ? 7.315 -7.609 -5.954 1.00 98.19 90 ALA A O 1
ATOM 732 N N . SER A 1 91 ? 9.414 -8.281 -5.471 1.00 98.44 91 SER A N 1
ATOM 733 C CA . SER A 1 91 ? 9.437 -7.699 -4.131 1.00 98.44 91 SER A CA 1
ATOM 734 C C . SER A 1 91 ? 9.324 -6.174 -4.179 1.00 98.44 91 SER A C 1
ATOM 736 O O . SER A 1 91 ? 8.544 -5.578 -3.433 1.00 98.44 91 SER A O 1
ATOM 738 N N . GLU A 1 92 ? 10.030 -5.510 -5.105 1.00 98.62 92 GLU A N 1
ATOM 739 C CA . GLU A 1 92 ? 9.904 -4.064 -5.293 1.00 98.62 92 GLU A CA 1
ATOM 740 C C . GLU A 1 92 ? 8.501 -3.653 -5.754 1.00 98.62 92 GLU A C 1
ATOM 742 O O . GLU A 1 92 ? 7.957 -2.661 -5.258 1.00 98.62 92 GLU A O 1
ATOM 747 N N . ALA A 1 93 ? 7.911 -4.413 -6.674 1.00 98.75 93 ALA A N 1
ATOM 748 C CA . ALA A 1 93 ? 6.573 -4.182 -7.193 1.00 98.75 93 ALA A CA 1
ATOM 749 C C . ALA A 1 93 ? 5.505 -4.278 -6.100 1.00 98.75 93 ALA A C 1
ATOM 751 O O . ALA A 1 93 ? 4.748 -3.324 -5.916 1.00 98.75 93 ALA A O 1
ATOM 752 N N . LEU A 1 94 ? 5.473 -5.372 -5.333 1.00 98.44 94 LEU A N 1
ATOM 753 C CA . LEU A 1 94 ? 4.508 -5.540 -4.241 1.00 98.44 94 LEU A CA 1
ATOM 754 C C . LEU A 1 94 ? 4.667 -4.459 -3.174 1.00 98.44 94 LEU A C 1
ATOM 756 O O . LEU A 1 94 ? 3.682 -3.854 -2.747 1.00 98.44 94 LEU A O 1
ATOM 760 N N . PHE A 1 95 ? 5.905 -4.139 -2.796 1.00 98.81 95 PHE A N 1
ATOM 761 C CA . PHE A 1 95 ? 6.150 -3.080 -1.825 1.00 98.81 95 PHE A CA 1
ATOM 762 C C . PHE A 1 95 ? 5.623 -1.722 -2.315 1.00 98.81 95 PHE A C 1
ATOM 764 O O . PHE A 1 95 ? 4.950 -0.999 -1.576 1.00 98.81 95 PHE A O 1
ATOM 771 N N . LYS A 1 96 ? 5.870 -1.377 -3.585 1.00 98.81 96 LYS A N 1
ATOM 772 C CA . LYS A 1 96 ? 5.355 -0.143 -4.195 1.00 98.81 96 LYS A CA 1
ATOM 773 C C . LYS A 1 96 ? 3.836 -0.146 -4.376 1.00 98.81 96 LYS A C 1
ATOM 775 O O . LYS A 1 96 ? 3.231 0.911 -4.201 1.00 98.81 96 LYS A O 1
ATOM 780 N N . ALA A 1 97 ? 3.212 -1.291 -4.649 1.00 98.81 97 ALA A N 1
ATOM 781 C CA . ALA A 1 97 ? 1.755 -1.422 -4.657 1.00 98.81 97 ALA A CA 1
ATOM 782 C C . ALA A 1 97 ? 1.165 -1.096 -3.273 1.00 98.81 97 ALA A C 1
ATOM 784 O O . ALA A 1 97 ? 0.269 -0.257 -3.174 1.00 98.81 97 ALA A O 1
ATOM 785 N N . GLY A 1 98 ? 1.737 -1.644 -2.193 1.00 98.50 98 GLY A N 1
ATOM 786 C CA . GLY A 1 98 ? 1.328 -1.325 -0.819 1.00 98.50 98 GLY A CA 1
ATOM 787 C C . GLY A 1 98 ? 1.484 0.164 -0.481 1.00 98.50 98 GLY A C 1
ATOM 788 O O . GLY A 1 98 ? 0.588 0.781 0.103 1.00 98.50 98 GLY A O 1
ATOM 789 N N . LEU A 1 99 ? 2.587 0.790 -0.912 1.00 98.56 99 LEU A N 1
ATOM 790 C CA . LEU A 1 99 ? 2.790 2.238 -0.767 1.00 98.56 99 LEU A CA 1
ATOM 791 C C . LEU A 1 99 ? 1.743 3.058 -1.532 1.00 98.56 99 LEU A C 1
ATOM 793 O O . LEU A 1 99 ? 1.273 4.076 -1.015 1.00 98.56 99 LEU A O 1
ATOM 797 N N . ALA A 1 100 ? 1.392 2.645 -2.750 1.00 98.19 100 ALA A N 1
ATOM 798 C CA . ALA A 1 100 ? 0.402 3.327 -3.573 1.00 98.19 100 ALA A CA 1
ATOM 799 C C . ALA A 1 100 ? -1.005 3.212 -2.962 1.00 98.19 100 ALA A C 1
ATOM 801 O O . ALA A 1 100 ? -1.650 4.245 -2.775 1.00 98.19 100 ALA A O 1
ATOM 802 N N . TYR A 1 101 ? -1.423 2.020 -2.515 1.00 97.88 101 TYR A N 1
ATOM 803 C CA . TYR A 1 101 ? -2.671 1.845 -1.758 1.00 97.88 101 TYR A CA 1
ATOM 804 C C . TYR A 1 101 ? -2.695 2.701 -0.484 1.00 97.88 101 TYR A C 1
ATOM 806 O O . TYR A 1 101 ? -3.693 3.354 -0.181 1.00 97.88 101 TYR A O 1
ATOM 814 N N . GLN A 1 102 ? -1.587 2.767 0.263 1.00 96.88 102 GLN A N 1
ATOM 815 C CA . GLN A 1 102 ? -1.507 3.612 1.457 1.00 96.88 102 GLN A CA 1
ATOM 816 C C . GLN A 1 102 ? -1.703 5.103 1.128 1.00 96.88 102 GLN A C 1
ATOM 818 O O . GLN A 1 102 ? -2.300 5.834 1.922 1.00 96.88 102 GLN A O 1
ATOM 823 N N . LYS A 1 103 ? -1.186 5.583 -0.010 1.00 95.62 103 LYS A N 1
ATOM 824 C CA . LYS A 1 103 ? -1.401 6.968 -0.459 1.00 95.62 103 LYS A CA 1
ATOM 825 C C . LYS A 1 103 ? -2.847 7.197 -0.898 1.00 95.62 103 LYS A C 1
ATOM 827 O O . LYS A 1 103 ? -3.423 8.207 -0.505 1.00 95.62 103 LYS A O 1
ATOM 832 N N . GLU A 1 104 ? -3.435 6.251 -1.627 1.00 94.50 104 GLU A N 1
ATOM 833 C CA . GLU A 1 104 ? -4.841 6.284 -2.047 1.00 94.50 104 GLU A CA 1
ATOM 834 C C . GLU A 1 104 ? -5.786 6.395 -0.840 1.00 94.50 104 GLU A C 1
ATOM 836 O O . GLU A 1 104 ? -6.618 7.306 -0.781 1.00 94.50 104 GLU A O 1
ATOM 841 N N . ALA A 1 105 ? -5.578 5.555 0.180 1.00 92.00 105 ALA A N 1
ATOM 842 C CA . ALA A 1 105 ? -6.367 5.560 1.412 1.00 92.00 105 ALA A CA 1
ATOM 843 C C . ALA A 1 105 ? -6.336 6.920 2.132 1.00 92.00 105 ALA A C 1
ATOM 845 O O . ALA A 1 105 ? -7.319 7.325 2.749 1.00 92.00 105 ALA A O 1
ATOM 846 N N . LYS A 1 106 ? -5.218 7.654 2.043 1.00 87.94 106 LYS A N 1
ATOM 847 C CA . LYS A 1 106 ? -5.081 8.990 2.645 1.00 87.94 106 LYS A CA 1
ATOM 848 C C . LYS A 1 106 ? -5.810 10.082 1.863 1.00 87.94 106 LYS A C 1
ATOM 850 O O . LYS A 1 106 ? -6.161 11.093 2.460 1.00 87.94 106 LYS A O 1
ATOM 855 N N . THR A 1 107 ? -6.011 9.912 0.556 1.00 81.81 107 THR A N 1
ATOM 856 C CA . THR A 1 107 ? -6.682 10.916 -0.286 1.00 81.81 107 THR A CA 1
ATOM 857 C C . THR A 1 107 ? -8.202 10.795 -0.319 1.00 81.81 107 THR A C 1
ATOM 859 O O . THR A 1 107 ? -8.873 11.804 -0.500 1.00 81.81 107 THR A O 1
ATOM 862 N N . ALA A 1 108 ? -8.747 9.591 -0.149 1.00 67.06 108 ALA A N 1
ATOM 863 C CA . ALA A 1 108 ? -10.162 9.294 -0.378 1.00 67.06 108 ALA A CA 1
ATOM 864 C C . ALA A 1 108 ? -11.051 9.440 0.877 1.00 67.06 108 ALA A C 1
ATOM 866 O O . ALA A 1 108 ? -11.876 8.571 1.130 1.00 67.06 108 ALA A O 1
ATOM 867 N N . ASP A 1 109 ? -10.868 10.489 1.693 1.00 66.06 109 ASP A N 1
ATOM 868 C CA . ASP A 1 109 ? -11.552 10.631 2.996 1.00 66.06 109 ASP A CA 1
ATOM 869 C C . ASP A 1 109 ? -11.459 9.352 3.849 1.00 66.06 109 ASP A C 1
ATOM 871 O O . ASP A 1 109 ? -12.458 8.787 4.280 1.00 66.06 109 ASP A O 1
ATOM 875 N N . TYR A 1 110 ? -10.231 8.875 4.077 1.00 67.81 110 TYR A N 1
ATOM 876 C CA . TYR A 1 110 ? -9.945 7.667 4.856 1.00 67.81 110 TYR A CA 1
ATOM 877 C C . TYR A 1 110 ? -10.881 6.484 4.530 1.00 67.81 110 TYR A C 1
ATOM 879 O O . TYR A 1 110 ? -11.651 6.014 5.373 1.00 67.81 110 TYR A O 1
ATOM 887 N N . ASP A 1 111 ? -10.802 5.982 3.296 1.00 78.12 111 ASP A N 1
ATOM 888 C CA . ASP A 1 111 ? -11.503 4.758 2.909 1.00 78.12 111 ASP A CA 1
ATOM 889 C C . ASP A 1 111 ? -10.847 3.542 3.583 1.00 78.12 111 ASP A C 1
ATOM 891 O O . ASP A 1 111 ? -9.747 3.099 3.228 1.00 78.12 111 ASP A O 1
ATOM 895 N N . GLN A 1 112 ? -11.547 2.981 4.571 1.00 83.00 112 GLN A N 1
ATOM 896 C CA . GLN A 1 112 ? -11.102 1.796 5.304 1.00 83.00 112 GLN A CA 1
ATOM 897 C C . GLN A 1 112 ? -10.873 0.586 4.389 1.00 83.00 112 GLN A C 1
ATOM 899 O O . GLN A 1 112 ? -10.020 -0.245 4.698 1.00 83.00 112 GLN A O 1
ATOM 904 N N . THR A 1 113 ? -11.582 0.496 3.261 1.00 91.38 113 THR A N 1
ATOM 905 C CA . THR A 1 113 ? -11.423 -0.578 2.272 1.00 91.38 113 THR A CA 1
ATOM 906 C C . THR A 1 113 ? -10.041 -0.519 1.637 1.00 91.38 113 THR A C 1
ATOM 908 O O . THR A 1 113 ? -9.348 -1.533 1.552 1.00 91.38 113 THR A O 1
ATOM 911 N N . VAL A 1 114 ? -9.611 0.677 1.231 1.00 93.31 114 VAL A N 1
ATOM 912 C CA . VAL A 1 114 ? -8.300 0.892 0.610 1.00 93.31 114 VAL A CA 1
ATOM 913 C C . VAL A 1 114 ? -7.181 0.718 1.639 1.00 93.31 114 VAL A C 1
ATOM 915 O O . VAL A 1 114 ? -6.164 0.095 1.343 1.00 93.31 114 VAL A O 1
ATOM 918 N N . ALA A 1 115 ? -7.385 1.175 2.880 1.00 93.50 115 ALA A N 1
ATOM 919 C CA . ALA A 1 115 ? -6.438 0.925 3.969 1.00 93.50 115 ALA A CA 1
ATOM 920 C C . ALA A 1 115 ? -6.244 -0.581 4.237 1.00 93.50 115 ALA A C 1
ATOM 922 O O . ALA A 1 115 ? -5.110 -1.028 4.410 1.00 93.50 115 ALA A O 1
ATOM 923 N N . SER A 1 116 ? -7.322 -1.373 4.212 1.00 95.06 116 SER A N 1
ATOM 924 C CA . SER A 1 116 ? -7.243 -2.834 4.345 1.00 95.06 116 SER A CA 1
ATOM 925 C C . SER A 1 116 ? -6.501 -3.487 3.179 1.00 95.06 116 SER A C 1
ATOM 927 O O . SER A 1 116 ? -5.735 -4.418 3.408 1.00 95.06 116 SER A O 1
ATOM 929 N N . ARG A 1 117 ? -6.664 -2.984 1.946 1.00 97.19 117 ARG A N 1
ATOM 930 C CA . ARG A 1 117 ? -5.868 -3.449 0.795 1.00 97.19 117 ARG A CA 1
ATOM 931 C C . ARG A 1 117 ? -4.385 -3.152 0.980 1.00 97.19 117 ARG A C 1
ATOM 933 O O . ARG A 1 117 ? -3.577 -4.046 0.785 1.00 97.19 117 ARG A O 1
ATOM 940 N N . ALA A 1 118 ? -4.031 -1.951 1.441 1.00 98.00 118 ALA A N 1
ATOM 941 C CA . ALA A 1 118 ? -2.640 -1.619 1.749 1.00 98.00 118 ALA A CA 1
ATOM 942 C C . ALA A 1 118 ? -2.035 -2.575 2.793 1.00 98.00 118 ALA A C 1
ATOM 944 O O . ALA A 1 118 ? -0.918 -3.049 2.603 1.00 98.00 118 ALA A O 1
ATOM 945 N N . ILE A 1 119 ? -2.773 -2.872 3.873 1.00 97.81 119 ILE A N 1
ATOM 946 C CA . ILE A 1 119 ? -2.351 -3.841 4.898 1.00 97.81 119 ILE A CA 1
ATOM 947 C C . ILE A 1 119 ? -2.116 -5.212 4.263 1.00 97.81 119 ILE A C 1
ATOM 949 O O . ILE A 1 119 ? -1.021 -5.746 4.409 1.00 97.81 119 ILE A O 1
ATOM 953 N N . ALA A 1 120 ? -3.100 -5.735 3.526 1.00 98.31 120 ALA A N 1
ATOM 954 C CA . ALA A 1 120 ? -3.004 -7.043 2.885 1.00 98.31 120 ALA A CA 1
ATOM 955 C C . ALA A 1 120 ? -1.793 -7.121 1.944 1.00 98.31 120 ALA A C 1
ATOM 957 O O . ALA A 1 120 ? -1.000 -8.046 2.046 1.00 98.31 120 ALA A O 1
ATOM 958 N N . THR A 1 121 ? -1.562 -6.102 1.111 1.00 98.69 121 THR A N 1
ATOM 959 C CA . THR A 1 121 ? -0.406 -6.074 0.203 1.00 98.69 121 THR A CA 1
ATOM 960 C C . THR A 1 121 ? 0.937 -6.041 0.944 1.00 98.69 121 THR A C 1
ATOM 962 O O . THR A 1 121 ? 1.899 -6.661 0.495 1.00 98.69 121 THR A O 1
ATOM 965 N N . PHE A 1 122 ? 1.042 -5.343 2.081 1.00 98.81 122 PHE A N 1
ATOM 966 C CA . PHE A 1 122 ? 2.262 -5.374 2.901 1.00 98.81 122 PHE A CA 1
ATOM 967 C C . PHE A 1 122 ? 2.453 -6.713 3.633 1.00 98.81 122 PHE A C 1
ATOM 969 O O . PHE A 1 122 ? 3.595 -7.152 3.804 1.00 98.81 122 PHE A O 1
ATOM 976 N N . GLU A 1 123 ? 1.364 -7.357 4.061 1.00 98.56 123 GLU A N 1
ATOM 977 C CA . GLU A 1 123 ? 1.379 -8.698 4.660 1.00 98.56 123 GLU A CA 1
ATOM 978 C C . GLU A 1 123 ? 1.802 -9.744 3.611 1.00 98.56 123 GLU A C 1
ATOM 980 O O . GLU A 1 123 ? 2.690 -10.554 3.885 1.00 98.56 123 GLU A O 1
ATOM 985 N N . ASP A 1 124 ? 1.278 -9.653 2.385 1.00 98.31 124 ASP A N 1
ATOM 986 C CA . ASP A 1 124 ? 1.676 -10.479 1.240 1.00 98.31 124 ASP A CA 1
ATOM 987 C C . ASP A 1 124 ? 3.152 -10.273 0.898 1.00 98.31 124 ASP A C 1
ATOM 989 O O . ASP A 1 124 ? 3.900 -11.241 0.805 1.00 98.31 124 ASP A O 1
ATOM 993 N N . PHE A 1 125 ? 3.611 -9.020 0.790 1.00 98.69 125 PHE A N 1
ATOM 994 C CA . PHE A 1 125 ? 5.026 -8.706 0.577 1.00 98.69 125 PHE A CA 1
ATOM 995 C C . PHE A 1 125 ? 5.922 -9.355 1.642 1.00 98.69 125 PHE A C 1
ATOM 997 O O . PHE A 1 125 ? 6.914 -9.996 1.302 1.00 98.69 125 PHE A O 1
ATOM 1004 N N . SER A 1 126 ? 5.560 -9.235 2.921 1.00 98.50 126 SER A N 1
ATOM 1005 C CA . SER A 1 126 ? 6.355 -9.798 4.022 1.00 98.50 126 SER A CA 1
ATOM 1006 C C . SER A 1 126 ? 6.330 -11.329 4.041 1.00 98.50 126 SER A C 1
ATOM 1008 O O . SER A 1 126 ? 7.301 -11.957 4.457 1.00 98.50 126 SER A O 1
ATOM 1010 N N . THR A 1 127 ? 5.232 -11.930 3.581 1.00 98.12 127 THR A N 1
ATOM 1011 C CA . THR A 1 127 ? 5.056 -13.386 3.511 1.00 98.12 127 THR A CA 1
ATOM 1012 C C . THR A 1 127 ? 5.812 -13.989 2.331 1.00 98.12 127 THR A C 1
ATOM 1014 O O . THR A 1 127 ? 6.464 -15.020 2.477 1.00 98.12 127 THR A O 1
ATOM 1017 N N . LEU A 1 128 ? 5.730 -13.350 1.163 1.00 97.31 128 LEU A N 1
ATOM 1018 C CA . LEU A 1 128 ? 6.346 -13.816 -0.077 1.00 97.31 128 LEU A CA 1
ATOM 1019 C C . LEU A 1 128 ? 7.847 -13.508 -0.127 1.00 97.31 128 LEU A C 1
ATOM 1021 O O . LEU A 1 128 ? 8.607 -14.303 -0.671 1.00 97.31 128 LEU A O 1
ATOM 1025 N N . HIS A 1 129 ? 8.279 -12.401 0.487 1.00 97.31 129 HIS A N 1
ATOM 1026 C CA . HIS A 1 129 ? 9.665 -11.922 0.467 1.00 97.31 129 HIS A CA 1
ATOM 1027 C C . HIS A 1 129 ? 10.229 -11.713 1.888 1.00 97.31 129 HIS A C 1
ATOM 1029 O O . HIS A 1 129 ? 10.665 -10.611 2.232 1.00 97.31 129 HIS A O 1
ATOM 1035 N N 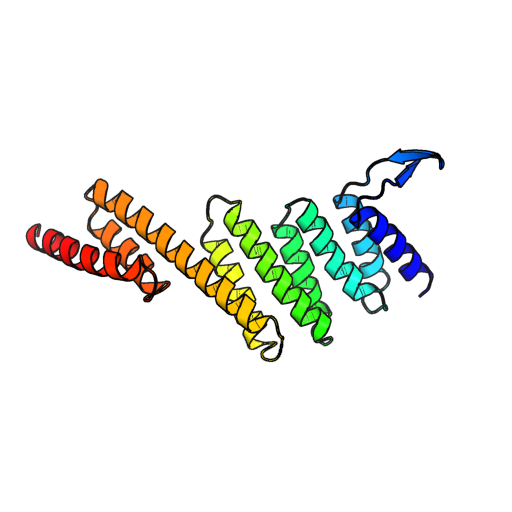. PRO A 1 130 ? 10.272 -12.755 2.744 1.00 97.69 130 PRO A N 1
ATOM 1036 C CA 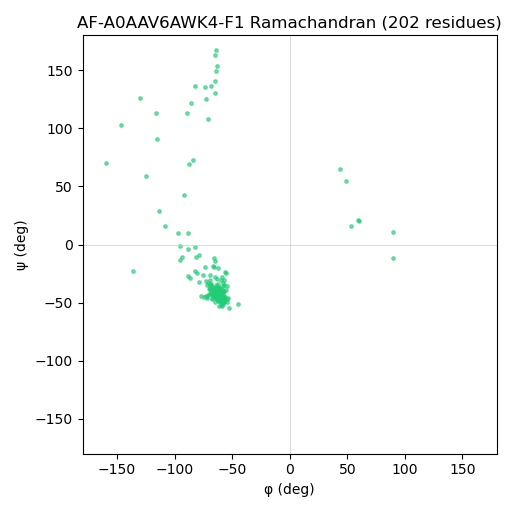. PRO A 1 130 ? 10.586 -12.613 4.172 1.00 97.69 130 PRO A CA 1
ATOM 1037 C C . PRO A 1 130 ? 12.019 -12.138 4.468 1.00 97.69 130 PRO A C 1
ATOM 1039 O O . PRO A 1 130 ? 12.288 -11.644 5.561 1.00 97.69 130 PRO A O 1
ATOM 1042 N N . ASN A 1 131 ? 12.939 -12.278 3.508 1.00 96.88 131 ASN A N 1
ATOM 1043 C CA . ASN A 1 131 ? 14.338 -11.855 3.639 1.00 96.88 131 ASN A CA 1
ATOM 1044 C C . ASN A 1 131 ? 14.603 -10.449 3.068 1.00 96.88 131 ASN A C 1
ATOM 1046 O O . ASN A 1 131 ? 15.742 -9.980 3.118 1.00 96.88 131 ASN A O 1
ATOM 1050 N N . ASP A 1 132 ? 13.593 -9.782 2.498 1.00 98.31 132 ASP A N 1
ATOM 1051 C CA . ASP A 1 132 ? 13.743 -8.429 1.966 1.00 98.31 132 ASP A CA 1
ATOM 1052 C C . ASP A 1 132 ? 13.979 -7.431 3.112 1.00 98.31 132 ASP A C 1
ATOM 1054 O O . ASP A 1 132 ? 13.318 -7.450 4.154 1.00 98.31 132 ASP A O 1
ATOM 1058 N N . ASN A 1 133 ? 14.931 -6.517 2.929 1.00 98.06 133 ASN A N 1
ATOM 1059 C CA . ASN A 1 133 ? 15.318 -5.558 3.964 1.00 98.06 133 ASN A CA 1
ATOM 1060 C C . ASN A 1 133 ? 14.202 -4.559 4.327 1.00 98.06 133 ASN A C 1
ATOM 1062 O O . ASN A 1 133 ? 14.299 -3.889 5.358 1.00 98.06 133 ASN A O 1
ATOM 1066 N N . ARG A 1 134 ? 13.144 -4.462 3.512 1.00 98.50 134 ARG A N 1
ATOM 1067 C CA . ARG A 1 134 ? 11.977 -3.604 3.754 1.00 98.50 134 ARG A CA 1
ATOM 1068 C C . ARG A 1 134 ? 10.882 -4.275 4.579 1.00 98.50 134 ARG A C 1
ATOM 1070 O O . ARG A 1 134 ? 9.927 -3.589 4.938 1.00 98.50 134 ARG A O 1
ATOM 1077 N N . VAL A 1 135 ? 10.995 -5.555 4.945 1.00 98.69 135 VAL A N 1
ATOM 1078 C CA . VAL A 1 135 ? 9.997 -6.237 5.802 1.00 98.69 135 VAL A CA 1
ATOM 1079 C C . VAL A 1 135 ? 9.722 -5.477 7.113 1.00 98.69 135 VAL A C 1
ATOM 1081 O O . VAL A 1 135 ? 8.554 -5.221 7.416 1.00 98.69 135 VAL A O 1
ATOM 1084 N N . PRO A 1 136 ? 10.732 -4.989 7.865 1.00 98.62 136 PRO A N 1
ATOM 1085 C CA . PRO A 1 136 ? 10.471 -4.179 9.057 1.00 98.62 136 PRO A CA 1
ATOM 1086 C C . PRO A 1 136 ? 9.750 -2.856 8.755 1.00 98.62 136 PRO A C 1
ATOM 1088 O O . PRO A 1 136 ? 9.013 -2.341 9.595 1.00 98.62 136 PRO A O 1
ATOM 1091 N N . GLU A 1 137 ? 9.959 -2.277 7.569 1.00 98.56 137 GLU A N 1
ATOM 1092 C CA . GLU A 1 137 ? 9.242 -1.075 7.141 1.00 98.56 137 GLU A CA 1
ATOM 1093 C C . GLU A 1 137 ? 7.779 -1.391 6.808 1.00 98.56 137 GLU A C 1
ATOM 1095 O O . GLU A 1 137 ? 6.886 -0.665 7.249 1.00 98.56 137 GLU A O 1
ATOM 1100 N N . ALA A 1 138 ? 7.524 -2.483 6.082 1.00 98.62 138 ALA A N 1
ATOM 1101 C CA . ALA A 1 138 ? 6.179 -2.967 5.781 1.00 98.62 138 ALA A CA 1
ATOM 1102 C C . ALA A 1 138 ? 5.380 -3.203 7.074 1.00 98.62 138 ALA A C 1
ATOM 1104 O O . ALA A 1 138 ? 4.267 -2.695 7.208 1.00 98.62 138 ALA A O 1
ATOM 1105 N N . GLN A 1 139 ? 5.994 -3.847 8.071 1.00 98.25 139 GLN A N 1
ATOM 1106 C CA . GLN A 1 139 ? 5.382 -4.082 9.379 1.00 98.25 139 GLN A CA 1
ATOM 1107 C C . GLN A 1 139 ? 4.994 -2.778 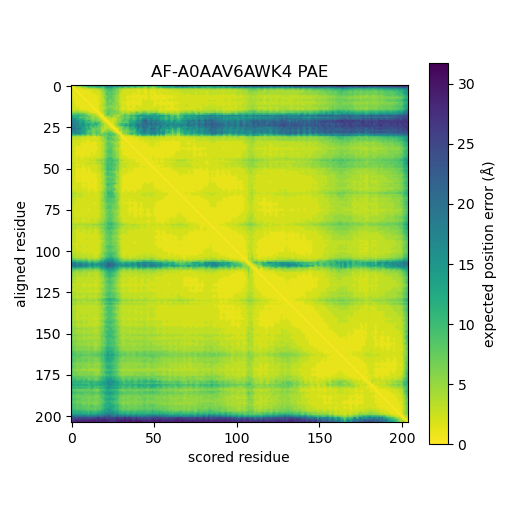10.096 1.00 98.25 139 GLN A C 1
ATOM 1109 O O . GLN A 1 139 ? 3.855 -2.619 10.536 1.00 98.25 139 GLN A O 1
ATOM 1114 N N . LYS A 1 140 ? 5.891 -1.784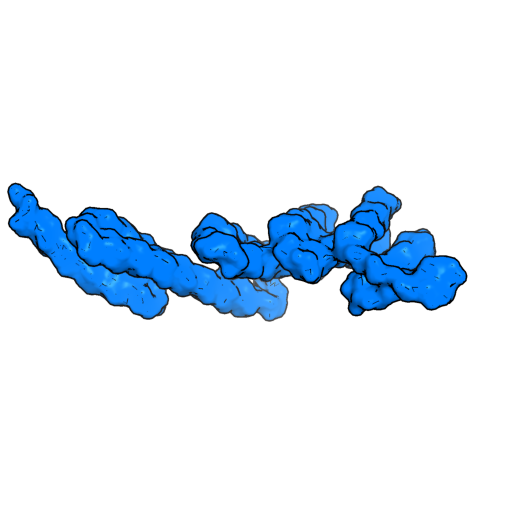 10.130 1.00 98.12 140 LYS A N 1
ATOM 1115 C CA . LYS A 1 140 ? 5.582 -0.457 10.697 1.00 98.12 140 LYS A CA 1
ATOM 1116 C C . LYS A 1 140 ? 4.443 0.247 9.955 1.00 98.12 140 LYS A C 1
ATOM 1118 O O . LYS A 1 140 ? 3.643 0.959 10.563 1.00 98.12 140 LYS A O 1
ATOM 1123 N N . ARG A 1 141 ? 4.361 0.084 8.631 1.00 98.00 141 ARG A N 1
ATOM 1124 C CA . ARG A 1 141 ? 3.273 0.653 7.820 1.00 98.00 141 ARG A CA 1
ATOM 1125 C C . ARG A 1 141 ? 1.940 -0.028 8.114 1.00 98.00 141 ARG A C 1
ATOM 1127 O O . ARG A 1 141 ? 0.944 0.683 8.236 1.00 98.00 141 ARG A O 1
ATOM 1134 N N . ILE A 1 142 ? 1.931 -1.351 8.283 1.00 97.38 142 ILE A N 1
ATOM 1135 C CA . ILE A 1 142 ? 0.757 -2.120 8.720 1.00 97.38 142 ILE A CA 1
ATOM 1136 C C . ILE A 1 142 ? 0.267 -1.613 10.078 1.00 97.38 142 ILE A C 1
ATOM 1138 O O . ILE A 1 142 ? -0.911 -1.293 10.217 1.00 97.38 142 ILE A O 1
ATOM 1142 N N . GLU A 1 143 ? 1.162 -1.478 11.058 1.00 96.25 143 GLU A N 1
ATOM 1143 C CA . GLU A 1 143 ? 0.827 -0.966 12.393 1.00 96.25 143 GLU A CA 1
ATOM 1144 C C . GLU A 1 143 ? 0.221 0.439 12.319 1.00 96.25 143 GLU A C 1
ATOM 1146 O O . GLU A 1 143 ? -0.860 0.682 12.853 1.00 96.25 143 GLU A O 1
ATOM 1151 N N . SER A 1 144 ? 0.845 1.352 11.569 1.00 94.94 144 SER A N 1
ATOM 1152 C CA . SER A 1 144 ? 0.308 2.701 11.365 1.00 94.94 144 SER A CA 1
ATOM 1153 C C . SER A 1 144 ? -1.082 2.695 10.715 1.00 94.94 144 SER A C 1
ATOM 1155 O O . SER A 1 144 ? -1.942 3.480 11.115 1.00 94.94 144 SER A O 1
ATOM 1157 N N . LEU A 1 145 ? -1.322 1.825 9.731 1.00 95.25 145 LEU A N 1
ATOM 1158 C CA . LEU A 1 145 ? -2.627 1.695 9.079 1.00 95.25 145 LEU A CA 1
ATOM 1159 C C . LEU A 1 145 ? -3.691 1.148 10.040 1.00 95.25 145 LEU A C 1
ATOM 1161 O O . LEU A 1 145 ? -4.798 1.687 10.073 1.00 95.25 145 LEU A O 1
ATOM 1165 N N . LYS A 1 146 ? -3.353 0.137 10.853 1.00 95.19 146 LYS A N 1
ATOM 1166 C CA . LYS A 1 146 ? -4.248 -0.440 11.870 1.00 95.19 146 LYS A CA 1
ATOM 1167 C C . LYS A 1 146 ? -4.588 0.582 12.963 1.00 95.19 146 LYS A C 1
ATOM 1169 O O . LYS A 1 146 ? -5.753 0.711 13.335 1.00 95.19 146 LYS A O 1
ATOM 1174 N N . VAL A 1 147 ? -3.622 1.390 13.406 1.00 94.19 147 VAL A N 1
ATOM 1175 C CA . VAL A 1 147 ? -3.874 2.492 14.354 1.00 94.19 147 VAL A CA 1
ATOM 1176 C C . VAL A 1 147 ? -4.851 3.519 13.776 1.00 94.19 147 VAL A C 1
ATOM 1178 O O . VAL A 1 147 ? -5.794 3.921 14.459 1.00 94.19 147 VAL A O 1
ATOM 1181 N N . GLU A 1 148 ? -4.685 3.918 12.513 1.00 92.25 148 GLU A N 1
ATOM 1182 C CA . GLU A 1 148 ? -5.637 4.826 11.861 1.00 92.25 148 GLU A CA 1
ATOM 1183 C C . GLU A 1 148 ? -7.032 4.195 11.708 1.00 92.25 148 GLU A C 1
ATOM 1185 O O . GLU A 1 148 ? -8.042 4.885 11.869 1.00 92.25 148 GLU A O 1
ATOM 1190 N N . GLN A 1 149 ? -7.116 2.881 11.468 1.00 93.25 149 GLN A N 1
ATOM 1191 C CA . GLN A 1 149 ? -8.399 2.178 11.350 1.00 93.25 149 GLN A CA 1
ATOM 1192 C C . GLN A 1 149 ? -9.116 2.162 12.703 1.00 93.25 149 GLN A C 1
ATOM 1194 O O . GLN A 1 149 ? -10.315 2.456 12.778 1.00 93.25 149 GLN A O 1
ATOM 1199 N N . ALA A 1 150 ? -8.366 1.903 13.780 1.00 94.44 150 ALA A N 1
ATOM 1200 C CA . ALA A 1 150 ? -8.858 1.979 15.147 1.00 94.44 150 ALA A CA 1
ATOM 1201 C C . ALA A 1 150 ? -9.340 3.398 15.493 1.00 94.44 150 ALA A C 1
ATOM 1203 O O . ALA A 1 150 ? -10.442 3.554 16.025 1.00 94.44 150 ALA A O 1
ATOM 1204 N N . ARG A 1 151 ? -8.584 4.438 15.108 1.00 93.81 151 ARG A N 1
ATOM 1205 C CA . ARG A 1 151 ? -8.988 5.847 15.261 1.00 93.81 151 ARG A CA 1
ATOM 1206 C C . ARG A 1 151 ? -10.306 6.143 14.549 1.00 93.81 151 ARG A C 1
ATOM 1208 O O . ARG A 1 151 ? -11.205 6.734 15.145 1.00 93.81 151 ARG A O 1
ATOM 1215 N N . GLY A 1 152 ? -10.433 5.742 13.284 1.00 92.12 152 GLY A N 1
ATOM 1216 C CA . GLY A 1 152 ? -11.641 5.971 12.489 1.00 92.12 152 GLY A CA 1
ATOM 1217 C C . GLY A 1 152 ? -12.875 5.320 13.117 1.00 92.12 152 GLY A C 1
ATOM 1218 O O . GLY A 1 152 ? -13.892 5.983 13.322 1.00 92.12 152 GLY A O 1
ATOM 1219 N N . ALA A 1 153 ? -12.768 4.047 13.506 1.00 94.38 153 ALA A N 1
ATOM 1220 C CA . ALA A 1 153 ? -13.843 3.339 14.199 1.00 94.38 153 ALA A CA 1
ATOM 1221 C C . ALA A 1 153 ? -14.207 4.003 15.539 1.00 94.38 153 ALA A C 1
ATOM 1223 O O . ALA A 1 153 ? -15.388 4.156 15.858 1.00 94.38 153 ALA A O 1
ATOM 1224 N N . PHE A 1 154 ? -13.209 4.463 16.292 1.00 96.50 154 PHE A N 1
ATOM 1225 C CA . PHE A 1 154 ? -13.404 5.154 17.563 1.00 96.50 154 PHE A CA 1
ATOM 1226 C C . PHE A 1 154 ? -14.175 6.475 17.408 1.00 96.50 154 PHE A C 1
ATOM 1228 O O . PHE A 1 154 ? -15.096 6.755 18.180 1.00 96.50 154 PHE A O 1
ATOM 1235 N N . GLU A 1 155 ? -13.861 7.280 16.391 1.00 95.31 155 GLU A N 1
ATOM 1236 C CA . GLU A 1 155 ? -14.588 8.529 16.133 1.00 95.31 155 GLU A CA 1
ATOM 1237 C C . GLU A 1 155 ? -16.036 8.279 15.686 1.00 95.31 155 GLU A C 1
ATOM 1239 O O . GLU A 1 155 ? -16.952 8.984 16.124 1.00 95.31 155 GLU A O 1
ATOM 1244 N N . ILE A 1 156 ? -16.284 7.222 14.904 1.00 95.31 156 ILE A N 1
ATOM 1245 C CA . ILE A 1 156 ? -17.651 6.803 14.560 1.00 95.31 156 ILE A CA 1
ATOM 1246 C C . ILE A 1 156 ? -18.412 6.369 15.822 1.00 95.31 156 ILE A C 1
ATOM 1248 O O . ILE A 1 156 ? -19.572 6.751 16.014 1.00 95.31 156 ILE A O 1
ATOM 1252 N N . ALA A 1 157 ? -17.765 5.627 16.723 1.00 97.38 157 ALA A N 1
ATOM 1253 C CA . ALA A 1 157 ? -18.360 5.225 17.993 1.00 97.38 157 ALA A CA 1
ATOM 1254 C C . ALA A 1 157 ? -18.788 6.441 18.829 1.00 97.38 157 ALA A C 1
ATOM 1256 O O . ALA A 1 157 ? -19.948 6.528 19.241 1.00 97.38 157 ALA A O 1
ATOM 1257 N N . LYS A 1 158 ? -17.900 7.435 18.981 1.00 98.06 158 LYS A N 1
ATOM 1258 C CA . LYS A 1 158 ? -18.197 8.705 19.667 1.00 98.06 158 LYS A CA 1
ATOM 1259 C C . LYS A 1 158 ? -19.364 9.457 19.037 1.00 98.06 158 LYS A C 1
ATOM 1261 O O . LYS A 1 158 ? -20.202 10.015 19.750 1.00 98.06 158 LYS A O 1
ATOM 1266 N N . PHE A 1 159 ? -19.449 9.473 17.708 1.00 97.56 159 PHE A N 1
ATOM 1267 C CA . PHE A 1 159 ? -20.558 10.105 16.998 1.00 97.56 159 PHE A CA 1
ATOM 1268 C C . PHE A 1 159 ? -21.911 9.457 17.339 1.00 97.56 159 PHE A C 1
ATOM 1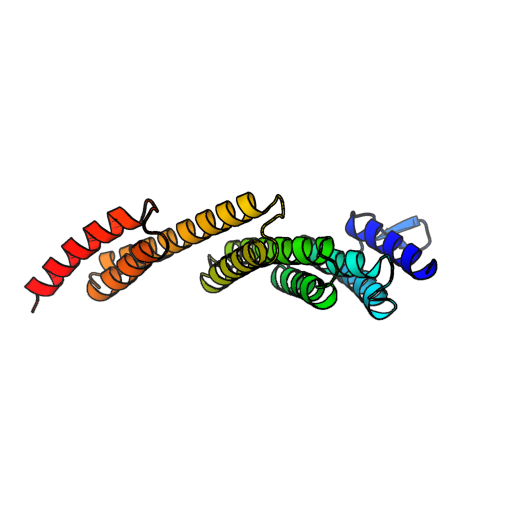270 O O . PHE A 1 159 ? -22.880 10.163 17.641 1.00 97.56 159 PHE A O 1
ATOM 1277 N N . TYR A 1 160 ? -21.984 8.123 17.337 1.00 97.56 160 TYR A N 1
ATOM 1278 C CA . TYR A 1 160 ? -23.198 7.398 17.725 1.00 97.56 160 TYR A CA 1
ATOM 1279 C C . TYR A 1 160 ? -23.528 7.562 19.206 1.00 97.56 160 TYR A C 1
ATOM 1281 O O . TYR A 1 160 ? -24.699 7.742 19.560 1.00 97.56 160 TYR A O 1
ATOM 1289 N N . GLU A 1 161 ? -22.508 7.555 20.060 1.00 97.44 161 GLU A N 1
ATOM 1290 C CA . GLU A 1 161 ? -22.665 7.751 21.495 1.00 97.44 161 GLU A CA 1
ATOM 1291 C C . GLU A 1 161 ? -23.275 9.124 21.806 1.00 97.44 161 GLU A C 1
ATOM 1293 O O . GLU A 1 161 ? -24.273 9.210 22.523 1.00 97.44 161 GLU A O 1
ATOM 1298 N N . LYS A 1 162 ? -22.764 10.196 21.183 1.00 97.50 162 LYS A N 1
ATOM 1299 C CA . LYS A 1 162 ? -23.298 11.562 21.326 1.00 97.50 162 LYS A CA 1
ATOM 1300 C C . LYS A 1 162 ? -24.781 11.656 20.949 1.00 97.50 162 LYS A C 1
ATOM 1302 O O . LYS A 1 162 ? -25.519 12.463 21.510 1.00 97.50 162 LYS A O 1
ATOM 1307 N N . ARG A 1 163 ? -25.235 10.817 20.014 1.00 97.38 163 ARG A N 1
ATOM 1308 C CA . ARG A 1 163 ? -26.638 10.714 19.577 1.00 97.38 163 ARG A CA 1
ATOM 1309 C C . ARG A 1 163 ? -27.470 9.733 20.408 1.00 97.38 163 ARG A C 1
ATOM 1311 O O . ARG A 1 163 ? -28.588 9.415 20.013 1.00 97.38 163 ARG A O 1
ATOM 1318 N N . LYS A 1 164 ? -26.938 9.242 21.532 1.00 96.12 164 LYS A N 1
ATOM 1319 C CA . LYS A 1 164 ? -27.577 8.262 22.424 1.00 96.12 164 LYS A CA 1
ATOM 1320 C C . LYS A 1 164 ? -27.919 6.933 21.738 1.00 96.12 164 LYS A C 1
ATOM 1322 O O . LYS A 1 164 ? -28.752 6.169 22.218 1.00 96.12 164 LYS A O 1
ATOM 1327 N N . LYS A 1 165 ? -27.262 6.619 20.615 1.00 97.12 165 LYS A N 1
ATOM 1328 C CA . LYS A 1 165 ? -27.404 5.340 19.906 1.00 97.12 165 LYS A CA 1
ATOM 1329 C C . LYS A 1 165 ? -26.421 4.322 20.489 1.00 97.12 165 LYS A C 1
ATOM 1331 O O . LYS A 1 165 ? -25.457 3.930 19.838 1.00 97.12 165 LYS A O 1
ATOM 1336 N N . TRP A 1 166 ? -26.670 3.901 21.728 1.00 96.50 166 TRP A N 1
ATOM 1337 C CA . TRP A 1 166 ? -25.729 3.118 22.543 1.00 96.50 166 TRP A CA 1
ATOM 1338 C C . TRP A 1 166 ? -25.284 1.808 21.889 1.00 96.50 166 TRP A C 1
ATOM 1340 O O . TRP A 1 166 ? -24.090 1.543 21.809 1.00 96.50 166 TRP A O 1
ATOM 1350 N N . LYS A 1 167 ? -26.229 1.023 21.352 1.00 96.56 167 LYS A N 1
ATOM 1351 C CA . LYS A 1 167 ? -25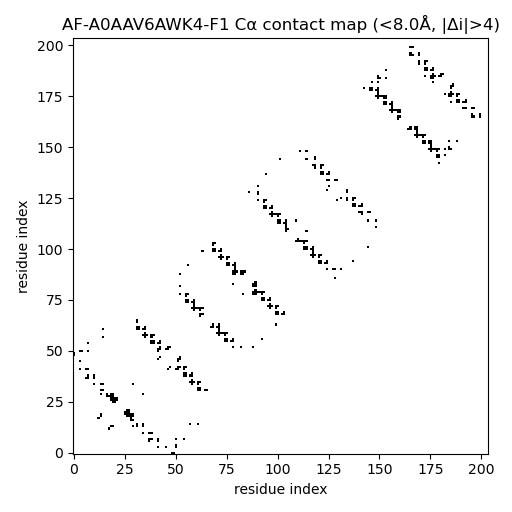.923 -0.251 20.678 1.00 96.56 167 LYS A CA 1
ATOM 1352 C C . LYS A 1 167 ? -24.977 -0.053 19.486 1.00 96.56 167 LYS A C 1
ATOM 1354 O O . LYS A 1 167 ? -24.023 -0.805 19.334 1.00 96.56 167 LYS A O 1
ATOM 1359 N N . ALA A 1 168 ? -25.207 0.983 18.677 1.00 96.81 168 ALA A N 1
ATOM 1360 C CA . ALA A 1 168 ? -24.339 1.303 17.545 1.00 96.81 168 ALA A CA 1
ATOM 1361 C C . ALA A 1 168 ? -22.950 1.762 18.012 1.00 96.81 168 ALA A C 1
ATOM 1363 O O . ALA A 1 168 ? -21.947 1.298 17.483 1.00 96.81 168 ALA A O 1
ATOM 1364 N N . ALA A 1 169 ? -22.878 2.614 19.039 1.00 97.94 169 ALA A N 1
ATOM 1365 C CA . ALA A 1 169 ? -21.605 3.050 19.608 1.00 97.94 169 ALA A CA 1
ATOM 1366 C C . ALA A 1 169 ? -20.764 1.863 20.114 1.00 97.94 169 ALA A C 1
ATOM 1368 O O . ALA A 1 169 ? -19.586 1.769 19.786 1.00 97.94 169 ALA A O 1
ATOM 1369 N N . VAL A 1 170 ? -21.382 0.912 20.826 1.00 98.00 170 VAL A N 1
ATOM 1370 C CA . VAL A 1 170 ? -20.720 -0.320 21.294 1.00 98.00 170 VAL A CA 1
ATOM 1371 C C . VAL A 1 170 ? -20.157 -1.143 20.132 1.00 98.00 170 VAL A C 1
ATOM 1373 O O . VAL A 1 170 ? -19.042 -1.649 20.241 1.00 98.00 170 VAL A O 1
ATOM 1376 N N . ILE A 1 171 ? -20.877 -1.268 19.011 1.00 97.25 171 ILE A N 1
ATOM 1377 C CA . ILE A 1 171 ? -20.371 -1.978 17.823 1.00 97.25 171 ILE A CA 1
ATOM 1378 C C . ILE A 1 171 ? -19.075 -1.329 17.326 1.00 97.25 171 ILE A C 1
ATOM 1380 O O . ILE A 1 171 ? -18.068 -2.014 17.164 1.00 97.25 171 ILE A O 1
ATOM 1384 N N . TYR A 1 172 ? -19.063 -0.010 17.140 1.00 97.19 172 TYR A N 1
ATOM 1385 C CA . TYR A 1 172 ? -17.883 0.681 16.617 1.00 97.19 172 TYR A CA 1
ATOM 1386 C C . TYR A 1 172 ? -16.720 0.741 17.617 1.00 97.19 172 TYR A C 1
ATOM 1388 O O . TYR A 1 172 ? -15.570 0.613 17.203 1.00 97.19 172 TYR A O 1
ATOM 1396 N N . TYR A 1 173 ? -16.985 0.837 18.924 1.00 98.00 173 TYR A N 1
ATOM 1397 C CA . TYR A 1 173 ? -15.933 0.670 19.931 1.00 98.00 173 TYR A CA 1
ATOM 1398 C C . TYR A 1 173 ? -15.328 -0.739 19.895 1.00 98.00 173 TYR A C 1
ATOM 1400 O O . TYR A 1 173 ? -14.116 -0.888 20.029 1.00 98.00 173 TYR A O 1
ATOM 1408 N N . ASN A 1 174 ? -16.133 -1.782 19.659 1.00 96.88 174 ASN A N 1
ATOM 1409 C CA . ASN A 1 174 ? -15.600 -3.136 19.486 1.00 96.88 174 ASN A CA 1
ATOM 1410 C C . ASN A 1 174 ? -14.705 -3.238 18.247 1.00 96.88 174 ASN A C 1
ATOM 1412 O O . ASN A 1 174 ? -13.662 -3.886 18.311 1.00 96.88 174 ASN A O 1
ATOM 1416 N N . VAL A 1 175 ? -15.072 -2.581 17.141 1.00 95.00 175 VAL A N 1
ATOM 1417 C CA . VAL A 1 175 ? -14.209 -2.496 15.952 1.00 95.00 175 VAL A CA 1
ATOM 1418 C C . VAL A 1 175 ? -12.884 -1.821 16.309 1.00 95.00 175 VAL A C 1
ATOM 1420 O O . VAL A 1 175 ? -11.832 -2.413 16.085 1.00 95.00 175 VAL A O 1
ATOM 1423 N N . ALA A 1 176 ? -12.921 -0.642 16.937 1.00 95.56 176 ALA A N 1
ATOM 1424 C CA . ALA A 1 176 ? -11.716 0.087 17.336 1.00 95.56 176 ALA A CA 1
ATOM 1425 C C . ALA A 1 176 ? -10.795 -0.735 18.258 1.00 95.56 176 ALA A C 1
ATOM 1427 O O . ALA A 1 176 ? -9.581 -0.726 18.084 1.00 95.56 176 ALA A O 1
ATOM 1428 N N . ASN A 1 177 ? -11.369 -1.493 19.197 1.00 95.25 177 ASN A N 1
ATOM 1429 C CA . ASN A 1 177 ? -10.619 -2.382 20.084 1.00 95.25 177 ASN A CA 1
ATOM 1430 C C . ASN A 1 177 ? -9.998 -3.590 19.362 1.00 95.25 177 ASN A C 1
ATOM 1432 O O . ASN A 1 177 ? -8.929 -4.047 19.756 1.00 95.25 177 ASN A O 1
ATOM 1436 N N . ASN A 1 178 ? -10.663 -4.141 18.345 1.00 93.75 178 ASN A N 1
ATOM 1437 C CA . ASN A 1 178 ? -10.230 -5.388 17.711 1.00 93.75 178 ASN A CA 1
ATOM 1438 C C . ASN A 1 178 ? -9.240 -5.196 16.560 1.00 93.75 178 ASN A C 1
ATOM 1440 O O . ASN A 1 178 ? -8.459 -6.110 16.310 1.00 93.75 178 ASN A O 1
ATOM 1444 N N . VAL A 1 179 ? -9.261 -4.046 15.881 1.00 90.62 179 VAL A N 1
ATOM 1445 C CA . VAL A 1 179 ? -8.337 -3.739 14.774 1.00 90.62 179 VAL A CA 1
ATOM 1446 C C . VAL A 1 179 ? -6.881 -3.724 15.247 1.00 90.62 179 VAL A C 1
ATOM 1448 O O . VAL A 1 179 ? -6.016 -4.338 14.628 1.00 90.62 179 VAL A O 1
ATOM 1451 N N . ASP A 1 180 ? -6.622 -3.042 16.361 1.00 89.50 180 ASP A N 1
ATOM 1452 C CA . ASP A 1 180 ? -5.334 -3.054 17.046 1.00 89.50 180 ASP A CA 1
ATOM 1453 C C . ASP A 1 180 ? -5.572 -2.934 18.550 1.00 89.50 180 ASP A C 1
ATOM 1455 O O . ASP A 1 180 ? -5.832 -1.849 19.076 1.00 89.50 180 ASP A O 1
ATOM 1459 N N . ARG A 1 181 ? -5.447 -4.071 19.243 1.00 88.75 181 ARG A N 1
ATOM 1460 C CA . ARG A 1 181 ? -5.655 -4.189 20.694 1.00 88.75 181 ARG A CA 1
ATOM 1461 C C . ARG A 1 181 ? -4.616 -3.435 21.523 1.00 88.75 181 ARG A C 1
ATOM 1463 O O . ARG A 1 181 ? -4.868 -3.204 22.708 1.00 88.75 181 ARG A O 1
ATOM 1470 N N . SER A 1 182 ? -3.478 -3.093 20.918 1.00 90.31 182 SER A N 1
ATOM 1471 C CA . SER A 1 182 ? -2.394 -2.324 21.531 1.00 90.31 182 SER A CA 1
ATOM 1472 C C . SER A 1 182 ? -2.497 -0.820 21.259 1.00 90.31 182 SER A C 1
ATOM 1474 O O . SER A 1 182 ? -1.804 -0.035 21.905 1.00 90.31 182 SER A O 1
ATOM 1476 N N . SER A 1 183 ? -3.389 -0.404 20.352 1.00 92.12 183 SER A N 1
ATOM 1477 C CA . SER A 1 183 ? -3.577 1.008 20.026 1.00 92.12 183 SER A CA 1
ATOM 1478 C C . SER A 1 183 ? -4.082 1.817 21.231 1.00 92.12 183 SER A C 1
ATOM 1480 O O . SER A 1 183 ? -4.830 1.296 22.069 1.00 92.12 183 SER A O 1
ATOM 1482 N N . PRO A 1 184 ? -3.795 3.134 21.284 1.00 92.19 184 PRO A N 1
ATOM 1483 C CA . PRO A 1 184 ? -4.356 4.025 22.304 1.00 92.19 184 PRO A CA 1
ATOM 1484 C C . PRO A 1 184 ? -5.895 4.034 22.346 1.00 92.19 184 PRO A C 1
ATOM 1486 O O . PRO A 1 184 ? -6.492 4.360 23.370 1.00 92.19 184 PRO A O 1
ATOM 1489 N N . TYR A 1 185 ? -6.551 3.668 21.241 1.00 95.81 185 TYR A N 1
ATOM 1490 C CA . TYR A 1 185 ? -8.009 3.631 21.134 1.00 95.81 185 TYR A CA 1
ATOM 1491 C C . TYR A 1 185 ? -8.619 2.373 21.747 1.00 95.81 185 TYR A C 1
ATOM 1493 O O . TYR A 1 185 ? -9.787 2.405 22.139 1.00 95.81 185 TYR A O 1
ATOM 1501 N N . ALA A 1 186 ? -7.866 1.277 21.848 1.00 93.75 186 ALA A N 1
ATOM 1502 C CA . ALA A 1 186 ? -8.399 0.004 22.312 1.00 93.75 186 ALA A CA 1
ATOM 1503 C C . ALA A 1 186 ? -8.804 0.048 23.787 1.00 93.75 186 ALA A C 1
ATOM 1505 O O . ALA A 1 186 ? -9.923 -0.337 24.125 1.00 93.75 186 ALA A O 1
ATOM 1506 N N . GLU A 1 187 ? -7.941 0.581 24.655 1.00 93.25 187 GLU A N 1
ATOM 1507 C CA . GLU A 1 187 ? -8.234 0.680 26.089 1.00 93.25 187 GLU A CA 1
ATOM 1508 C C . GLU A 1 187 ? -9.446 1.575 26.360 1.00 93.25 187 GLU A C 1
ATOM 1510 O O . GLU A 1 187 ? -10.397 1.159 27.023 1.00 93.25 187 GLU A O 1
ATOM 1515 N N . ILE A 1 188 ? -9.478 2.763 25.750 1.00 95.69 188 ILE A N 1
ATOM 1516 C CA . ILE A 1 188 ? -10.609 3.686 25.901 1.00 95.69 188 ILE A CA 1
ATOM 1517 C C . ILE A 1 188 ? -11.895 3.031 25.381 1.00 95.69 188 ILE A C 1
ATOM 1519 O O . ILE A 1 188 ? -12.942 3.123 26.021 1.00 95.69 188 ILE A O 1
ATOM 1523 N N . SER A 1 189 ? -11.826 2.329 24.247 1.00 97.19 189 SER A N 1
ATOM 1524 C CA . SER A 1 189 ? -12.976 1.614 23.690 1.00 97.19 189 SER A CA 1
ATOM 1525 C C . SER A 1 189 ? -13.518 0.557 24.650 1.00 97.19 189 SER A C 1
ATOM 1527 O O . SER A 1 189 ? -14.731 0.500 24.841 1.00 97.19 189 SER A O 1
ATOM 1529 N N . ARG A 1 190 ? -12.654 -0.238 25.302 1.00 95.94 190 ARG A N 1
ATOM 1530 C CA . ARG A 1 190 ? -13.070 -1.240 26.303 1.00 95.94 190 ARG A CA 1
ATOM 1531 C C . ARG A 1 190 ? -13.829 -0.603 27.463 1.00 95.94 190 ARG A C 1
ATOM 1533 O O . ARG A 1 190 ? -14.928 -1.054 27.784 1.00 95.94 190 ARG A O 1
ATOM 1540 N N . MET A 1 191 ? -13.293 0.483 28.021 1.00 96.06 191 MET A N 1
ATOM 1541 C CA . MET A 1 191 ? -13.950 1.222 29.104 1.00 96.06 191 MET A CA 1
ATOM 1542 C C . MET A 1 191 ? -15.327 1.753 28.677 1.00 96.06 191 MET A C 1
ATOM 1544 O O . MET A 1 191 ? -16.312 1.595 29.402 1.00 96.06 191 MET A O 1
ATOM 1548 N N . ARG A 1 192 ? -15.428 2.351 27.478 1.00 97.25 192 ARG A N 1
ATOM 1549 C CA . ARG A 1 192 ? -16.711 2.850 26.952 1.00 97.25 192 ARG A CA 1
ATOM 1550 C C . ARG A 1 192 ? -17.714 1.720 26.726 1.00 97.25 192 ARG A C 1
ATOM 1552 O O . ARG A 1 192 ? -18.881 1.883 27.071 1.00 97.25 192 ARG A O 1
ATOM 1559 N N . ILE A 1 193 ? -17.288 0.577 26.182 1.00 96.94 193 ILE A N 1
ATOM 1560 C CA . ILE A 1 193 ? -18.162 -0.590 25.969 1.00 96.94 193 ILE A CA 1
ATOM 1561 C C . ILE A 1 193 ? -18.804 -1.032 27.285 1.00 96.94 193 ILE A C 1
ATOM 1563 O O . ILE A 1 193 ? -20.019 -1.229 27.327 1.00 96.94 193 ILE A O 1
ATOM 1567 N N . GLU A 1 194 ? -18.019 -1.158 28.357 1.00 96.06 194 GLU A N 1
ATOM 1568 C CA . GLU A 1 194 ? -18.535 -1.572 29.664 1.00 96.06 194 GLU A CA 1
ATOM 1569 C C . GLU A 1 194 ? -19.587 -0.587 30.198 1.00 96.06 194 GLU A C 1
ATOM 1571 O O . GLU A 1 194 ? -20.675 -0.993 30.618 1.00 96.06 194 GLU A O 1
ATOM 1576 N N . GLU A 1 195 ? -19.300 0.715 30.135 1.00 96.06 195 GLU A N 1
ATOM 1577 C CA . GLU A 1 195 ? -20.224 1.753 30.595 1.00 96.06 195 GLU A CA 1
ATOM 1578 C C . GLU A 1 195 ? -21.532 1.758 29.791 1.00 96.06 195 GLU A C 1
ATOM 1580 O O . GLU A 1 195 ? -22.628 1.827 30.357 1.00 96.06 195 GLU A O 1
ATOM 1585 N N . LEU A 1 196 ? -21.437 1.666 28.465 1.00 95.75 196 LEU A N 1
ATOM 1586 C CA . LEU A 1 196 ? -22.605 1.688 27.592 1.00 95.75 196 LEU A CA 1
ATOM 1587 C C . LEU A 1 196 ? -23.458 0.426 27.738 1.00 95.75 196 LEU A C 1
ATOM 1589 O O . LEU A 1 196 ? -24.685 0.530 27.733 1.00 95.75 196 LEU A O 1
ATOM 1593 N N . ASN A 1 197 ? -22.846 -0.744 27.932 1.00 94.50 197 ASN A N 1
ATOM 1594 C CA . ASN A 1 197 ? -23.577 -1.989 28.171 1.00 94.50 197 ASN A CA 1
ATOM 1595 C C . ASN A 1 197 ? -24.399 -1.933 29.463 1.00 94.50 197 ASN A C 1
ATOM 1597 O O . ASN A 1 197 ? -25.557 -2.354 29.452 1.00 94.50 197 ASN A O 1
ATOM 1601 N N . LYS A 1 198 ? -23.862 -1.337 30.539 1.00 94.12 198 LYS A N 1
ATOM 1602 C CA . LYS A 1 198 ? -24.628 -1.095 31.776 1.00 94.12 198 LYS A CA 1
ATOM 1603 C C . LYS A 1 198 ? -25.875 -0.261 31.482 1.00 94.12 198 LYS A C 1
ATOM 1605 O O . LYS A 1 198 ? -26.976 -0.689 31.809 1.00 94.12 198 LYS A O 1
ATOM 1610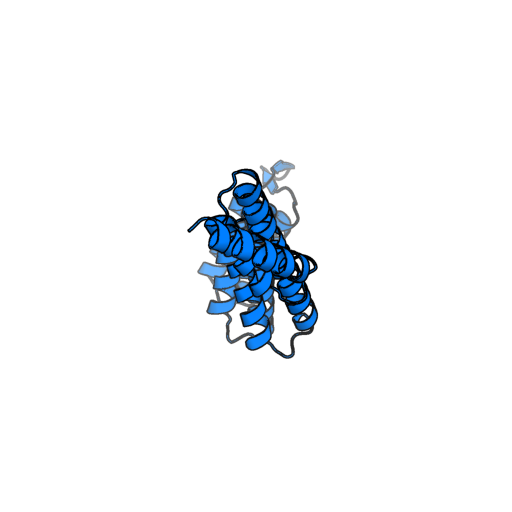 N N . ARG A 1 199 ? -25.729 0.859 30.762 1.00 90.56 199 ARG A N 1
ATOM 1611 C CA . ARG A 1 199 ? -26.852 1.740 30.377 1.00 90.56 199 ARG A CA 1
ATOM 1612 C C . ARG A 1 199 ? -27.887 1.060 29.480 1.00 90.56 199 ARG A C 1
ATOM 1614 O O . ARG A 1 199 ? -29.065 1.397 29.550 1.00 90.56 199 ARG A O 1
ATOM 1621 N N . ILE A 1 200 ? -27.467 0.152 28.601 1.00 90.75 200 ILE A N 1
ATOM 1622 C CA . ILE A 1 200 ? -28.390 -0.616 27.753 1.00 90.75 200 ILE A CA 1
ATOM 1623 C C . ILE A 1 200 ? -29.197 -1.599 28.609 1.00 90.75 200 ILE A C 1
ATOM 1625 O O . ILE A 1 200 ? -30.402 -1.705 28.406 1.00 90.75 200 ILE A O 1
ATOM 1629 N N . GLY A 1 201 ? -28.551 -2.274 29.565 1.00 79.50 201 GLY A N 1
ATOM 1630 C CA . GLY A 1 201 ? -29.195 -3.229 30.469 1.00 79.50 201 GLY A CA 1
ATOM 1631 C C . GLY A 1 201 ? -30.149 -2.596 31.486 1.00 79.50 201 GLY A C 1
ATOM 1632 O O . GLY A 1 201 ? -31.093 -3.249 31.899 1.00 79.50 201 GLY A O 1
ATOM 1633 N N . THR A 1 202 ? -29.952 -1.328 31.866 1.00 64.69 202 THR A N 1
ATOM 1634 C CA . THR A 1 202 ? -30.867 -0.607 32.782 1.00 64.69 202 THR A CA 1
ATOM 1635 C C . THR A 1 202 ? -32.118 -0.042 32.091 1.00 64.69 202 THR A C 1
ATOM 1637 O O . THR A 1 202 ? -33.015 0.442 32.769 1.00 64.69 202 THR A O 1
ATOM 1640 N N . ASN A 1 203 ? -32.170 -0.047 30.754 1.00 57.84 203 ASN A N 1
ATOM 1641 C CA . ASN A 1 203 ? -33.262 0.527 29.951 1.00 57.84 203 ASN A CA 1
ATOM 1642 C C . ASN A 1 203 ? -34.153 -0.547 29.280 1.00 57.84 203 ASN A C 1
ATOM 1644 O O . ASN A 1 203 ? -34.861 -0.228 28.321 1.00 57.84 203 ASN A O 1
ATOM 1648 N N . GLN A 1 204 ? -34.071 -1.807 29.723 1.00 47.66 204 GLN A N 1
ATOM 1649 C CA . GLN A 1 204 ? -34.970 -2.910 29.346 1.00 47.66 204 GLN A CA 1
ATOM 1650 C C . GLN A 1 204 ? -35.870 -3.260 30.525 1.00 47.66 204 GLN A C 1
ATOM 1652 O O . GLN A 1 204 ? -37.035 -3.617 30.255 1.00 47.66 204 GLN A O 1
#

Radius of gyration: 22.95 Å; Cα contacts (8 Å, |Δi|>4): 285; chains: 1; bounding box: 54×40×67 Å

Secondary structure (DSSP, 8-state):
-HHHHHHHHHHHHHHTTPPEEETTTEEEPPPHHHHHHHHHHHHHH-TTSSSHHHHHHHHHHHHHHTT-HHHHHHHHHHHHHHTTTSHHHHHHHHHHHHHHHHHHHHHTT--HHHHHHHHHHHHHHHHH-TT-TTHHHHHHHHHHHHHHHHHHHHHHHHHHHHTT-HHHHHHHHHHHHHH-TTSHHHHHHHHHHHHHHHHHHTT-

Mean predicted aligned error: 5.13 Å

pLDDT: mean 92.99, std 9.37, range [47.66, 98.81]

Solvent-accessible surface area (backbone atoms only — not comparable to full-atom values): 10156 Å² total; per-residue (Å²): 113,68,69,56,52,55,53,49,55,56,32,48,41,38,68,72,67,47,57,42,57,51,98,77,73,44,77,39,81,64,53,47,69,59,36,23,51,50,23,50,52,42,28,72,76,33,50,87,42,94,56,12,59,59,26,33,45,45,29,14,53,26,25,47,74,72,66,38,22,73,59,12,22,54,28,12,47,53,30,19,66,75,34,56,92,39,60,74,54,18,52,53,17,32,49,50,21,17,54,25,28,46,52,40,15,69,70,58,80,63,36,65,68,40,39,49,48,17,37,50,35,30,52,49,36,37,68,77,37,68,83,45,90,54,37,71,55,36,53,52,50,37,52,54,48,30,44,52,51,11,47,54,29,39,54,53,12,52,55,30,42,78,70,68,37,47,73,60,14,40,54,27,18,51,49,7,24,66,61,27,67,84,34,86,47,11,60,56,22,54,57,50,38,56,56,45,51,52,58,56,65,76,74,114